Protein AF-A0A935JEM9-F1 (afdb_monomer)

pLDDT: mean 70.84, std 23.03, range [25.88, 96.5]

Solvent-accessible surface area (backbone atoms only — not comparable to full-atom values): 13826 Å² total; per-residue (Å²): 140,84,88,84,88,86,90,78,92,73,83,78,85,78,76,90,77,88,69,95,70,92,85,72,74,50,72,68,49,37,52,48,50,41,48,54,50,56,66,69,52,94,57,62,73,70,56,56,49,49,48,53,49,62,55,64,66,51,91,76,63,52,69,65,56,54,53,46,51,51,49,51,50,59,50,47,68,65,51,43,41,73,91,45,67,76,54,93,45,71,64,45,47,51,51,34,54,49,51,52,50,50,49,52,53,52,52,57,63,43,37,81,83,68,39,68,76,65,74,76,37,34,69,34,42,62,78,27,78,94,49,58,47,49,74,69,44,50,47,49,41,36,54,36,27,31,39,26,54,79,91,73,40,73,81,88,57,54,78,86,50,61,80,46,68,54,69,67,72,47,88,38,51,66,42,84,88,51,58,49,37,43,75,92,78,71,42,80,42,78,70,60,56,73,63,57,65,58,55,27,44,45,25,59,72,41,54,66,69,56,70,80,68,70,71,71,73,72,78,75,83,72,131

Foldseek 3Di:
DDDDDDDDDDDDDDDDPDDPDPPDDDPVVLLVQLQVQLQPDPDDLVSNVVSLCVSVVPVPVDVVLVVLLVVLLVVQLVQFDPVHNPAPDSRLSSVLSSLLSSLLVVVLVVCVPFAPPQQQALNVLVVQPVHQNCVQGVLCLQLFQQADALVPHDPPHDPRRSPTHHSHDRSSDQDPRRNQADSVVRDHHPNGGTDSVSSSCCRPVHSVVPPVPPPPPPPPPDD

Radius of gyration: 22.36 Å; Cα contacts (8 Å, |Δi|>4): 194; chains: 1; bounding box: 56×36×79 Å

Sequence (223 aa):
MVLSAREGKDCIKNAAFGIEQPYYKTYDYILTEVAAKVQQLFVEPTDLWKALWEAFDISIVNRRFYDEIKQAFDFILLQINKKGNPFKTDEDRAQFAIRLLGRIIFCWFLKRNILKEDALSSKAVLNYKNKDYYHELLEPLFFEVMNKPEKERIGGLPKIIAHYPFLNGGLFDANKETDFYDADTSTPDFRLSIENDWFYNFFSITLERYNFTVMKTAAATLR

Structure (mmCIF, N/CA/C/O backbone):
data_AF-A0A935JEM9-F1
#
_entry.id   AF-A0A935JEM9-F1
#
loop_
_atom_site.group_PDB
_atom_site.id
_atom_site.type_symbol
_atom_site.label_atom_id
_atom_site.label_alt_id
_atom_site.label_comp_id
_atom_site.label_asym_id
_atom_site.label_entity_id
_atom_site.label_seq_id
_atom_site.pdbx_PDB_ins_code
_atom_site.Cartn_x
_atom_site.Cartn_y
_atom_site.Cartn_z
_atom_site.occupancy
_atom_site.B_iso_or_equiv
_atom_site.auth_seq_id
_atom_site.auth_comp_id
_atom_site.auth_asym_id
_atom_site.auth_atom_id
_atom_site.pdbx_PDB_model_num
ATOM 1 N N . MET A 1 1 ? 40.320 -16.461 -62.038 1.00 31.17 1 MET A N 1
ATOM 2 C CA . MET A 1 1 ? 41.685 -16.089 -61.593 1.00 31.17 1 MET A CA 1
ATOM 3 C C . MET A 1 1 ? 41.634 -14.607 -61.264 1.00 31.17 1 MET A C 1
ATOM 5 O O . MET A 1 1 ? 41.256 -13.869 -62.152 1.00 31.17 1 MET A O 1
ATOM 9 N N . VAL A 1 2 ? 41.867 -14.086 -60.063 1.00 29.47 2 VAL A N 1
ATOM 10 C CA . VAL A 1 2 ? 42.551 -14.558 -58.851 1.00 29.47 2 VAL A CA 1
ATOM 11 C C . VAL A 1 2 ? 41.895 -13.858 -57.642 1.00 29.47 2 VAL A C 1
ATOM 13 O O . VAL A 1 2 ? 41.459 -12.716 -57.749 1.00 29.47 2 VAL A O 1
ATOM 16 N N . LEU A 1 3 ? 41.812 -14.579 -56.521 1.00 35.91 3 LEU A N 1
ATOM 17 C CA . LEU A 1 3 ? 41.428 -14.129 -55.176 1.00 35.91 3 LEU A CA 1
ATOM 18 C C . LEU A 1 3 ? 42.546 -13.283 -54.537 1.00 35.91 3 LEU A C 1
ATOM 20 O O . LEU A 1 3 ? 43.704 -13.642 -54.710 1.00 35.91 3 LEU A O 1
ATOM 24 N N . SER A 1 4 ? 42.229 -12.301 -53.684 1.00 28.69 4 SER A N 1
ATOM 25 C CA . SER A 1 4 ? 42.933 -12.137 -52.393 1.00 28.69 4 SER A CA 1
ATOM 26 C C . SER A 1 4 ? 42.240 -11.129 -51.470 1.00 28.69 4 SER A C 1
ATOM 28 O O . SER A 1 4 ? 41.807 -10.062 -51.892 1.00 28.69 4 SER A O 1
ATOM 30 N N . ALA A 1 5 ? 42.170 -11.511 -50.197 1.00 31.58 5 ALA A N 1
ATOM 31 C CA . ALA A 1 5 ? 41.510 -10.880 -49.061 1.00 31.58 5 ALA A CA 1
ATOM 32 C C . ALA A 1 5 ? 42.303 -9.721 -48.419 1.00 31.58 5 ALA A C 1
ATOM 34 O O . ALA A 1 5 ? 43.530 -9.697 -48.521 1.00 31.58 5 ALA A O 1
ATOM 35 N N . ARG A 1 6 ? 41.626 -8.865 -47.632 1.00 30.03 6 ARG A N 1
ATOM 36 C CA . ARG A 1 6 ? 41.792 -8.756 -46.160 1.00 30.03 6 ARG A CA 1
ATOM 37 C C . ARG 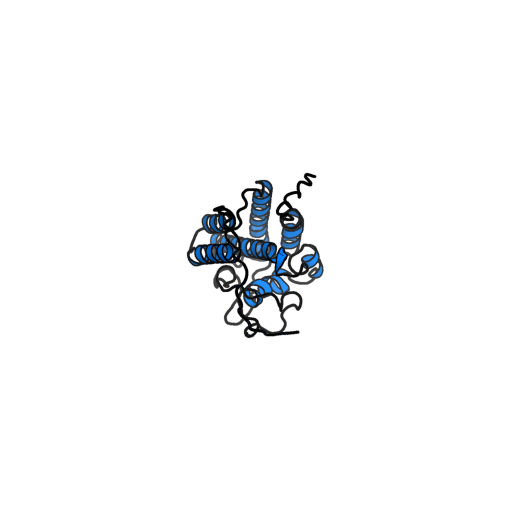A 1 6 ? 40.866 -7.700 -45.536 1.00 30.03 6 ARG A C 1
ATOM 39 O O . ARG A 1 6 ? 40.395 -6.789 -46.203 1.00 30.03 6 ARG A O 1
ATOM 46 N N . GLU A 1 7 ? 40.582 -7.937 -44.260 1.00 34.81 7 GLU A N 1
ATOM 47 C CA . GLU A 1 7 ? 39.556 -7.366 -43.385 1.00 34.81 7 GLU A CA 1
ATOM 48 C C . GLU A 1 7 ? 39.763 -5.892 -43.003 1.00 34.81 7 GLU A C 1
ATOM 50 O O . GLU A 1 7 ? 40.885 -5.396 -42.949 1.00 34.81 7 GLU A O 1
ATOM 55 N N . GLY A 1 8 ? 38.666 -5.243 -42.607 1.00 27.81 8 GLY A N 1
ATOM 56 C CA . GLY A 1 8 ? 38.667 -3.986 -41.865 1.00 27.81 8 GLY A CA 1
ATOM 57 C C . GLY A 1 8 ? 37.240 -3.584 -41.511 1.00 27.81 8 GLY A C 1
ATOM 58 O O . GLY A 1 8 ? 36.494 -3.129 -42.371 1.00 27.81 8 GLY A O 1
ATOM 59 N N . LYS A 1 9 ? 36.848 -3.816 -40.253 1.00 38.50 9 LYS A N 1
ATOM 60 C CA . LYS A 1 9 ? 35.635 -3.254 -39.648 1.00 38.50 9 LYS A CA 1
ATOM 61 C C . LYS A 1 9 ? 35.654 -1.737 -39.835 1.00 38.50 9 LYS A C 1
ATOM 63 O O . LYS A 1 9 ? 36.627 -1.126 -39.426 1.00 38.50 9 LYS A O 1
ATOM 68 N N . ASP A 1 10 ? 34.578 -1.172 -40.368 1.00 29.50 10 ASP A N 1
ATOM 69 C CA . ASP A 1 10 ? 34.039 0.102 -39.894 1.00 29.50 10 ASP A CA 1
ATOM 70 C C . ASP A 1 10 ? 32.600 0.253 -40.385 1.00 29.50 10 ASP A C 1
ATOM 72 O O . ASP A 1 10 ? 32.305 0.335 -41.580 1.00 29.50 10 ASP A O 1
ATOM 76 N N . CYS A 1 11 ? 31.684 0.208 -39.424 1.00 28.48 11 CYS A N 1
ATOM 77 C CA . CYS A 1 11 ? 30.264 0.380 -39.646 1.00 28.48 11 CYS A CA 1
ATOM 78 C C . CYS A 1 11 ? 30.006 1.803 -40.137 1.00 28.48 11 CYS A C 1
ATOM 80 O O . CYS A 1 11 ? 30.500 2.788 -39.588 1.00 28.48 11 CYS A O 1
ATOM 82 N N . ILE A 1 12 ? 29.210 1.859 -41.192 1.00 29.83 12 ILE A N 1
ATOM 83 C CA . ILE A 1 12 ? 28.848 3.033 -41.965 1.00 29.83 12 ILE A CA 1
ATOM 84 C C . ILE A 1 12 ? 28.327 4.156 -41.064 1.00 29.83 12 ILE A C 1
ATOM 86 O O . ILE A 1 12 ? 27.423 3.981 -40.248 1.00 29.83 12 ILE A O 1
ATOM 90 N N . LYS A 1 13 ? 28.927 5.326 -41.291 1.00 35.69 13 LYS A N 1
ATOM 91 C CA . LYS A 1 13 ? 28.528 6.656 -40.838 1.00 35.69 13 LYS A CA 1
ATOM 92 C C . LYS A 1 13 ? 27.025 6.851 -41.041 1.00 35.69 13 LYS A C 1
ATOM 94 O O . LYS A 1 13 ? 26.583 7.020 -42.176 1.00 35.69 13 LYS A O 1
ATOM 99 N N . ASN A 1 14 ? 26.259 6.874 -39.954 1.00 31.08 14 ASN A N 1
ATOM 100 C CA . ASN A 1 14 ? 24.899 7.389 -40.009 1.00 31.08 14 ASN A CA 1
ATOM 101 C C . ASN A 1 14 ? 24.919 8.906 -39.868 1.00 31.08 14 ASN A C 1
ATOM 103 O O . ASN A 1 14 ? 25.527 9.478 -38.963 1.00 31.08 14 ASN A O 1
ATOM 107 N N . ALA A 1 15 ? 24.284 9.512 -40.862 1.00 26.03 15 ALA A N 1
ATOM 108 C CA . ALA A 1 15 ? 24.150 10.928 -41.090 1.00 26.03 15 ALA A CA 1
ATOM 109 C C . ALA A 1 15 ? 23.524 11.654 -39.897 1.00 26.03 15 ALA A C 1
ATOM 111 O O . ALA A 1 15 ? 22.643 11.143 -39.206 1.00 26.03 15 ALA A O 1
ATOM 112 N N . ALA A 1 16 ? 23.980 12.888 -39.719 1.00 32.91 16 ALA A N 1
ATOM 113 C CA . ALA A 1 16 ? 23.400 13.864 -38.825 1.00 32.91 16 ALA A CA 1
ATOM 114 C C . ALA A 1 16 ? 21.918 14.096 -39.166 1.00 32.91 16 ALA A C 1
ATOM 116 O O . ALA A 1 16 ? 21.594 14.739 -40.161 1.00 32.91 16 ALA A O 1
ATOM 117 N N . PHE A 1 17 ? 21.031 13.611 -38.301 1.00 25.88 17 PHE A N 1
ATOM 118 C CA . PHE A 1 17 ? 19.736 14.233 -38.059 1.00 25.88 17 PHE A CA 1
ATOM 119 C C . PHE A 1 17 ? 19.836 14.945 -36.715 1.00 25.88 17 PHE A C 1
ATOM 121 O O . PHE A 1 17 ? 19.689 14.342 -35.655 1.00 25.88 17 PHE A O 1
ATOM 128 N N . GLY A 1 18 ? 20.156 16.236 -36.772 1.00 32.16 18 GLY A N 1
ATOM 129 C CA . GLY A 1 18 ? 19.975 17.119 -35.635 1.00 32.16 18 GLY A CA 1
ATOM 130 C C . GLY A 1 18 ? 18.486 17.334 -35.414 1.00 32.16 18 GLY A C 1
ATOM 131 O O . GLY A 1 18 ? 17.836 17.929 -36.266 1.00 32.16 18 GLY A O 1
ATOM 132 N N . ILE A 1 19 ? 17.972 16.864 -34.278 1.00 29.03 19 ILE A N 1
ATOM 133 C CA . ILE A 1 19 ? 16.869 17.510 -33.570 1.00 29.03 19 ILE A CA 1
ATOM 134 C C . ILE A 1 19 ? 17.153 17.344 -32.073 1.00 29.03 19 ILE A C 1
ATOM 136 O O . ILE A 1 19 ? 17.028 16.249 -31.526 1.00 29.03 19 ILE A O 1
ATOM 140 N N . GLU A 1 20 ? 17.548 18.434 -31.414 1.00 35.44 20 GLU A N 1
ATOM 141 C CA . GLU A 1 20 ? 17.308 18.602 -29.981 1.00 35.44 20 GLU A CA 1
ATOM 142 C C . GLU A 1 20 ? 15.803 18.413 -29.744 1.00 35.44 20 GLU A C 1
ATOM 144 O O . GLU A 1 20 ? 14.995 19.257 -30.122 1.00 35.44 20 GLU A O 1
ATOM 149 N N . GLN A 1 21 ? 15.409 17.276 -29.175 1.00 31.55 21 GLN A N 1
ATOM 150 C CA . GLN A 1 21 ? 14.044 17.021 -28.713 1.00 31.55 21 GLN A CA 1
ATOM 151 C C . GLN A 1 21 ? 14.067 17.067 -27.177 1.00 31.55 21 GLN A C 1
ATOM 153 O O . GLN A 1 21 ? 14.526 16.101 -26.567 1.00 31.55 21 GLN A O 1
ATOM 158 N N . PRO A 1 22 ? 13.613 18.154 -26.517 1.00 33.81 22 PRO A N 1
ATOM 159 C CA . PRO A 1 22 ? 13.794 18.327 -25.071 1.00 33.81 22 PRO A CA 1
ATOM 160 C C . PRO A 1 22 ? 12.837 17.517 -24.183 1.00 33.81 22 PRO A C 1
ATOM 162 O O . PRO A 1 22 ? 12.916 17.625 -22.963 1.00 33.81 22 PRO A O 1
ATOM 165 N N . TYR A 1 23 ? 11.925 16.720 -24.741 1.00 36.94 23 TYR A N 1
ATOM 166 C CA . TYR A 1 23 ? 10.831 16.114 -23.974 1.00 36.94 23 TYR A CA 1
ATOM 167 C C . TYR A 1 23 ? 10.793 14.599 -24.114 1.00 36.94 23 TYR A C 1
ATOM 169 O O . TYR A 1 23 ? 9.909 14.028 -24.741 1.00 36.94 23 TYR A O 1
ATOM 177 N N . TYR A 1 24 ? 11.788 13.952 -23.525 1.00 37.06 24 TYR A N 1
ATOM 178 C CA . TYR A 1 24 ? 11.634 12.663 -22.859 1.00 37.06 24 TYR A CA 1
ATOM 179 C C . TYR A 1 24 ? 12.923 12.447 -22.079 1.00 37.06 24 TYR A C 1
ATOM 181 O O . TYR A 1 24 ? 13.965 12.065 -22.606 1.00 37.06 24 TYR A O 1
ATOM 189 N N . LYS A 1 25 ? 12.897 12.765 -20.795 1.00 32.00 25 LYS A N 1
ATOM 190 C CA . LYS A 1 25 ? 13.984 12.310 -19.949 1.00 32.00 25 LYS A CA 1
ATOM 191 C C . LYS A 1 25 ? 13.686 10.839 -19.626 1.00 32.00 25 LYS A C 1
ATOM 193 O O . LYS A 1 25 ? 12.549 10.488 -19.329 1.00 32.00 25 LYS A O 1
ATOM 198 N N . THR A 1 26 ? 14.667 9.970 -19.844 1.00 40.78 26 THR A N 1
ATOM 199 C CA . THR A 1 26 ? 14.579 8.501 -19.756 1.00 40.78 26 THR A CA 1
ATOM 200 C C . THR A 1 26 ? 13.967 8.011 -18.434 1.00 40.78 26 THR A C 1
ATOM 202 O O . THR A 1 26 ? 13.975 8.733 -17.442 1.00 40.78 26 THR A O 1
ATOM 205 N N . TYR A 1 27 ? 13.462 6.769 -18.380 1.00 37.06 27 TYR A N 1
ATOM 206 C CA . TYR A 1 27 ? 12.960 6.164 -17.129 1.00 37.06 27 TYR A CA 1
ATOM 207 C C . TYR A 1 27 ? 13.969 6.286 -15.978 1.00 37.06 27 TYR A C 1
ATOM 209 O O . TYR A 1 27 ? 13.579 6.610 -14.861 1.00 37.06 27 TYR A O 1
ATOM 217 N N . ASP A 1 28 ? 15.260 6.123 -16.273 1.00 37.34 28 ASP A N 1
ATOM 218 C CA . ASP A 1 28 ? 16.340 6.319 -15.304 1.00 37.34 28 ASP A CA 1
ATOM 219 C C . ASP A 1 28 ? 16.401 7.759 -14.785 1.00 37.34 28 ASP A C 1
ATOM 221 O O . ASP A 1 28 ? 16.666 7.966 -13.608 1.00 37.34 28 ASP A O 1
ATOM 225 N N . TYR A 1 29 ? 16.098 8.762 -15.614 1.00 40.97 29 TYR A N 1
ATOM 226 C CA . TYR A 1 29 ? 16.001 10.150 -15.169 1.00 40.97 29 TYR A CA 1
ATOM 227 C C . TYR A 1 29 ? 14.789 10.380 -14.267 1.00 40.97 29 TYR A C 1
ATOM 229 O O . TYR A 1 29 ? 14.927 11.042 -13.247 1.00 40.97 29 TYR A O 1
ATOM 237 N N . ILE A 1 30 ? 13.617 9.828 -14.605 1.00 43.47 30 ILE A N 1
ATOM 238 C CA . ILE A 1 30 ? 12.418 9.952 -13.759 1.00 43.47 30 ILE A CA 1
ATOM 239 C C . ILE A 1 30 ? 12.670 9.283 -12.408 1.00 43.47 30 ILE A C 1
ATOM 241 O O . ILE A 1 30 ? 12.423 9.889 -11.374 1.00 43.47 30 ILE A O 1
ATOM 245 N N . LEU A 1 31 ? 13.223 8.069 -12.397 1.00 43.59 31 LEU A N 1
ATOM 246 C CA . LEU A 1 31 ? 13.587 7.375 -11.164 1.00 43.59 31 LEU A CA 1
ATOM 247 C C . LEU A 1 31 ? 14.659 8.137 -10.380 1.00 43.59 31 LEU A C 1
ATOM 249 O O . LEU A 1 31 ? 14.539 8.241 -9.166 1.00 43.59 31 LEU A O 1
ATOM 253 N N . THR A 1 32 ? 15.652 8.724 -11.053 1.00 46.31 32 THR A N 1
ATOM 254 C CA . THR A 1 32 ? 16.692 9.530 -10.397 1.00 46.31 32 THR A CA 1
ATOM 255 C C . THR A 1 32 ? 16.127 10.827 -9.820 1.00 46.31 32 THR A C 1
ATOM 257 O O . THR A 1 32 ? 16.467 11.173 -8.697 1.00 46.31 32 THR A O 1
ATOM 260 N N . GLU A 1 33 ? 15.236 11.529 -10.521 1.00 50.44 33 GLU A N 1
ATOM 261 C CA . GLU A 1 33 ? 14.586 12.747 -10.017 1.00 50.44 33 GLU A CA 1
ATOM 262 C C . GLU A 1 33 ? 13.595 12.455 -8.898 1.00 50.44 33 GLU A C 1
ATOM 264 O O . GLU A 1 33 ? 13.613 13.145 -7.885 1.00 50.44 33 GLU A O 1
ATOM 269 N N . VAL A 1 34 ? 12.747 11.429 -9.041 1.00 48.59 34 VAL A N 1
ATOM 270 C CA . VAL A 1 34 ? 11.830 11.006 -7.973 1.00 48.59 34 VAL A CA 1
ATOM 271 C C . VAL A 1 34 ? 12.637 10.595 -6.757 1.00 48.59 34 VAL A C 1
ATOM 273 O O . VAL A 1 34 ? 12.357 11.084 -5.672 1.00 48.59 34 VAL A O 1
ATOM 276 N N . ALA A 1 35 ? 13.651 9.742 -6.913 1.00 43.41 35 ALA A N 1
ATOM 277 C CA . ALA A 1 35 ? 14.477 9.299 -5.798 1.00 43.41 35 ALA A CA 1
ATOM 278 C C . ALA A 1 35 ? 15.242 10.466 -5.159 1.00 43.41 35 ALA A C 1
ATOM 280 O O . ALA A 1 35 ? 15.216 10.586 -3.941 1.00 43.41 35 ALA A O 1
ATOM 281 N N . ALA A 1 36 ? 15.850 11.361 -5.945 1.00 49.34 36 ALA A N 1
ATOM 282 C CA . ALA A 1 36 ? 16.582 12.518 -5.426 1.00 49.34 36 ALA A CA 1
ATOM 283 C C . ALA A 1 36 ? 15.662 13.523 -4.719 1.00 49.34 36 ALA A C 1
ATOM 285 O O . ALA A 1 36 ? 15.998 14.001 -3.635 1.00 49.34 36 ALA A O 1
ATOM 286 N N . LYS A 1 37 ? 14.483 13.815 -5.285 1.00 48.12 37 LYS A N 1
ATOM 287 C CA . LYS A 1 37 ? 13.489 14.688 -4.649 1.00 48.12 37 LYS A CA 1
ATOM 288 C C . LYS A 1 37 ? 12.934 14.026 -3.390 1.00 48.12 37 LYS A C 1
ATOM 290 O O . LYS A 1 37 ? 12.952 14.643 -2.339 1.00 48.12 37 LYS A O 1
ATOM 295 N N . VAL A 1 38 ? 12.521 12.760 -3.440 1.00 46.56 38 VAL A N 1
ATOM 296 C CA . VAL A 1 38 ? 11.970 12.036 -2.279 1.00 46.56 38 VAL A CA 1
ATOM 297 C C . VAL A 1 38 ? 13.012 11.846 -1.167 1.00 46.56 38 VAL A C 1
ATOM 299 O O . VAL A 1 38 ? 12.658 11.990 -0.002 1.00 46.56 38 VAL A O 1
ATOM 302 N N . GLN A 1 39 ? 14.287 11.591 -1.487 1.00 42.91 39 GLN A N 1
ATOM 303 C CA . GLN A 1 39 ? 15.362 11.472 -0.487 1.00 42.91 39 GLN A CA 1
ATOM 304 C C . GLN A 1 39 ? 15.702 12.801 0.200 1.00 42.91 39 GLN A C 1
ATOM 306 O O . GLN A 1 39 ? 16.126 12.790 1.353 1.00 42.91 39 GLN A O 1
ATOM 311 N N . GLN A 1 40 ? 15.522 13.944 -0.471 1.00 44.50 40 GLN A N 1
ATOM 312 C CA . GLN A 1 40 ? 15.756 15.265 0.129 1.00 44.50 40 GLN A CA 1
ATOM 313 C C . GLN A 1 40 ? 14.552 15.806 0.914 1.00 44.50 40 GLN A C 1
ATOM 315 O O . GLN A 1 40 ? 14.689 16.797 1.634 1.00 44.50 40 GLN A O 1
ATOM 320 N N . LEU A 1 41 ? 13.373 15.187 0.795 1.00 41.16 41 LEU A N 1
ATOM 321 C CA . LEU A 1 41 ? 12.143 15.730 1.362 1.00 41.16 41 LEU A CA 1
ATOM 322 C C . LEU A 1 41 ? 11.868 15.190 2.778 1.00 41.16 41 LEU A C 1
ATOM 324 O O . LEU A 1 41 ? 11.180 14.192 2.965 1.00 41.16 41 LEU A O 1
ATOM 328 N N . PHE A 1 42 ? 12.316 15.939 3.786 1.00 43.44 42 PHE A N 1
ATOM 329 C CA . PHE A 1 42 ? 11.711 15.975 5.129 1.00 43.44 42 PHE A CA 1
ATOM 330 C C . PHE A 1 42 ? 10.496 16.924 5.120 1.00 43.44 42 PHE A C 1
ATOM 332 O O . PHE A 1 42 ? 10.461 17.909 5.853 1.00 43.44 42 PHE A O 1
ATOM 339 N N . VAL A 1 43 ? 9.552 16.731 4.192 1.00 43.25 43 VAL A N 1
ATOM 340 C CA . VAL A 1 43 ? 8.606 17.803 3.845 1.00 43.25 43 VAL A CA 1
ATOM 341 C C . VAL A 1 43 ? 7.151 17.389 3.979 1.00 43.25 43 VAL A C 1
ATOM 343 O O . VAL A 1 43 ? 6.762 16.257 3.695 1.00 43.25 43 VAL A O 1
ATOM 346 N N . GLU A 1 44 ? 6.374 18.371 4.433 1.00 42.34 44 GLU A N 1
ATOM 347 C CA . GLU A 1 44 ? 4.921 18.435 4.442 1.00 42.34 44 GLU A CA 1
ATOM 348 C C . GLU A 1 44 ? 4.281 17.658 3.278 1.00 42.34 44 GLU A C 1
ATOM 350 O O . GLU A 1 44 ? 4.762 17.752 2.139 1.00 42.34 44 GLU A O 1
ATOM 355 N N . PRO A 1 45 ? 3.148 16.970 3.529 1.00 46.06 45 PRO A N 1
ATOM 356 C CA . PRO A 1 45 ? 2.343 16.247 2.541 1.00 46.06 45 PRO A CA 1
ATOM 357 C C . PRO A 1 45 ? 2.380 16.827 1.127 1.00 46.06 45 PRO A C 1
ATOM 359 O O . PRO A 1 45 ? 2.619 16.133 0.140 1.00 46.06 45 PRO A O 1
ATOM 362 N N . THR A 1 46 ? 2.159 18.136 1.045 1.00 49.09 46 THR A N 1
ATOM 363 C CA . THR A 1 46 ? 1.959 18.905 -0.177 1.00 49.09 46 THR A CA 1
ATOM 364 C C . THR A 1 46 ? 3.158 18.892 -1.128 1.00 49.09 46 THR A C 1
ATOM 366 O O . THR A 1 46 ? 2.950 18.873 -2.340 1.00 49.09 46 THR A O 1
ATOM 369 N N . ASP A 1 47 ? 4.398 18.883 -0.637 1.00 50.28 47 ASP A N 1
ATOM 370 C CA . ASP A 1 47 ? 5.574 18.978 -1.517 1.00 50.28 47 ASP A CA 1
ATOM 371 C C . ASP A 1 47 ? 6.074 17.607 -1.984 1.00 50.28 47 ASP A C 1
ATOM 373 O O . ASP A 1 47 ? 6.533 17.489 -3.120 1.00 50.28 47 ASP A O 1
ATOM 377 N N . LEU A 1 48 ? 5.874 16.551 -1.184 1.00 52.72 48 LEU A N 1
ATOM 378 C CA . LEU A 1 48 ? 6.009 15.169 -1.656 1.00 52.72 48 LEU A CA 1
ATOM 379 C C . LEU A 1 48 ? 5.019 14.892 -2.794 1.00 52.72 48 LEU A C 1
ATOM 381 O O . LEU A 1 48 ? 5.394 14.329 -3.823 1.00 52.72 48 LEU A O 1
ATOM 385 N N . TRP A 1 49 ? 3.772 15.352 -2.641 1.00 52.31 49 TRP A N 1
ATOM 386 C CA . TRP A 1 49 ? 2.782 15.296 -3.712 1.00 52.31 49 TRP A CA 1
ATOM 387 C C . TRP A 1 49 ? 3.268 16.039 -4.956 1.00 52.31 49 TRP A C 1
ATOM 389 O O . TRP A 1 49 ? 3.293 15.438 -6.026 1.00 52.31 49 TRP A O 1
ATOM 399 N N . LYS A 1 50 ? 3.696 17.303 -4.850 1.00 54.06 50 LYS A N 1
ATOM 400 C CA . LYS A 1 50 ? 4.205 18.059 -6.011 1.00 54.06 50 LYS A CA 1
ATOM 401 C C . LYS A 1 50 ? 5.366 17.346 -6.703 1.00 54.06 50 LYS A C 1
ATOM 403 O O . LYS A 1 50 ? 5.343 17.236 -7.921 1.00 54.06 50 LYS A O 1
ATOM 408 N N . ALA A 1 51 ? 6.331 16.825 -5.948 1.00 55.69 51 ALA A N 1
ATOM 409 C CA . ALA A 1 51 ? 7.486 16.125 -6.504 1.00 55.69 51 ALA A CA 1
ATOM 410 C C . ALA A 1 51 ? 7.098 14.836 -7.244 1.00 55.69 51 ALA A C 1
ATOM 412 O O . ALA A 1 51 ? 7.588 14.595 -8.347 1.00 55.69 51 ALA A O 1
ATOM 413 N N . LEU A 1 52 ? 6.189 14.036 -6.672 1.00 55.66 52 LEU A N 1
ATOM 414 C CA . LEU A 1 52 ? 5.630 12.863 -7.349 1.00 55.66 52 LEU A CA 1
ATOM 415 C C . LEU A 1 52 ? 4.914 13.284 -8.643 1.00 55.66 52 LEU A C 1
ATOM 417 O O . LEU A 1 52 ? 5.215 12.756 -9.709 1.00 55.66 52 LEU A O 1
ATOM 421 N N . TRP A 1 53 ? 4.013 14.268 -8.579 1.00 53.25 53 TRP A N 1
ATOM 422 C CA . TRP A 1 53 ? 3.216 14.719 -9.729 1.00 53.25 53 TRP A CA 1
ATOM 423 C C . TRP A 1 53 ? 4.044 15.366 -10.849 1.00 53.25 53 TRP A C 1
ATOM 425 O O . TRP A 1 53 ? 3.751 15.125 -12.019 1.00 53.25 53 TRP A O 1
ATOM 435 N N . GLU A 1 54 ? 5.074 16.150 -10.515 1.00 55.44 54 GLU A N 1
ATOM 436 C CA . GLU A 1 54 ? 6.031 16.701 -11.486 1.00 55.44 54 GLU A CA 1
ATOM 437 C C . GLU A 1 54 ? 6.771 15.588 -12.224 1.00 55.44 54 GLU A C 1
ATOM 439 O O . GLU A 1 54 ? 6.905 15.625 -13.446 1.00 55.44 54 GLU A O 1
ATOM 444 N N . ALA A 1 55 ? 7.237 14.578 -11.493 1.00 51.84 55 ALA A N 1
ATOM 445 C CA . ALA A 1 55 ? 8.031 13.515 -12.080 1.00 51.84 55 ALA A CA 1
ATOM 446 C C . ALA A 1 55 ? 7.215 12.536 -12.937 1.00 51.84 55 ALA A C 1
ATOM 448 O O . ALA A 1 55 ? 7.768 11.896 -13.830 1.00 51.84 55 ALA A O 1
ATOM 449 N N . PHE A 1 56 ? 5.906 12.434 -12.703 1.00 52.41 56 PHE A N 1
ATOM 450 C CA . PHE A 1 56 ? 5.023 11.616 -13.531 1.00 52.41 56 PHE A CA 1
ATOM 451 C C . PHE A 1 56 ? 4.559 12.312 -14.832 1.00 52.41 56 PHE A C 1
ATOM 453 O O . PHE A 1 56 ? 3.825 11.683 -15.590 1.00 52.41 56 PHE A O 1
ATOM 460 N N . ASP A 1 57 ? 4.970 13.567 -15.099 1.00 54.62 57 ASP A N 1
ATOM 461 C CA . ASP A 1 57 ? 4.552 14.427 -16.232 1.00 54.62 57 ASP A CA 1
ATOM 462 C C . ASP A 1 57 ? 3.086 14.214 -16.648 1.00 54.62 57 ASP A C 1
ATOM 464 O O . ASP A 1 57 ? 2.719 13.778 -17.743 1.00 54.62 57 ASP A O 1
ATOM 468 N N . ILE A 1 58 ? 2.219 14.509 -15.686 1.00 50.88 58 ILE A N 1
ATOM 469 C CA . ILE A 1 58 ? 0.778 14.281 -15.723 1.00 50.88 58 ILE A CA 1
ATOM 470 C C . ILE A 1 58 ? 0.035 15.442 -16.420 1.00 50.88 58 ILE A C 1
ATOM 472 O O . ILE A 1 58 ? -1.139 15.719 -16.184 1.00 50.88 58 ILE A O 1
ATOM 476 N N . SER A 1 59 ? 0.671 16.113 -17.377 1.00 44.69 59 SER A N 1
ATOM 477 C CA . SER A 1 59 ? 0.069 17.242 -18.106 1.00 44.69 59 SER A CA 1
ATOM 478 C C . SER A 1 59 ? -1.257 16.904 -18.833 1.00 44.69 59 SER A C 1
ATOM 480 O O . SER A 1 59 ? -1.993 17.809 -19.222 1.00 44.69 59 SER A O 1
ATOM 482 N N . ILE A 1 60 ? -1.625 15.615 -18.938 1.00 45.00 60 ILE A N 1
ATOM 483 C CA . ILE A 1 60 ? -2.883 15.110 -19.523 1.00 45.00 60 ILE A CA 1
ATOM 484 C C . ILE A 1 60 ? -3.801 14.393 -18.506 1.00 45.00 60 ILE A C 1
ATOM 486 O O . ILE A 1 60 ? -4.970 14.147 -18.818 1.00 45.00 60 ILE A O 1
ATOM 490 N N . VAL A 1 61 ? -3.363 14.090 -17.272 1.00 5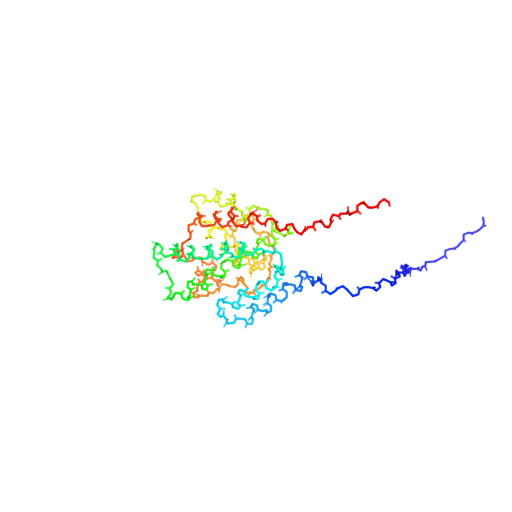2.41 61 VAL A N 1
ATOM 491 C CA . VAL A 1 61 ? -4.199 13.366 -16.279 1.00 52.41 61 VAL A CA 1
ATOM 492 C C . VAL A 1 61 ? -5.107 14.345 -15.531 1.00 52.41 61 VAL A C 1
ATO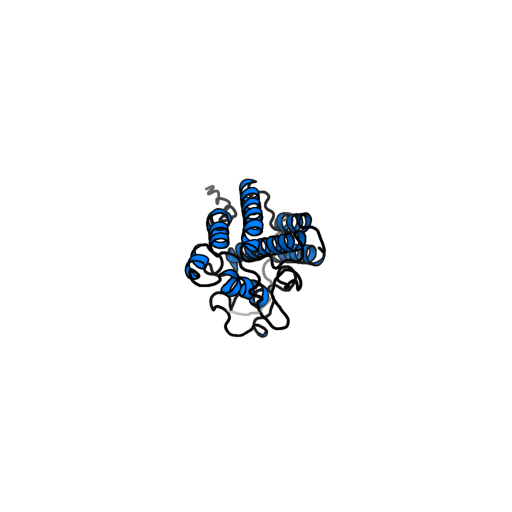M 494 O O . VAL A 1 61 ? -5.006 14.595 -14.337 1.00 52.41 61 VAL A O 1
ATOM 497 N N . ASN A 1 62 ? -5.967 14.952 -16.344 1.00 60.53 62 ASN A N 1
ATOM 498 C CA . ASN A 1 62 ? -7.347 15.343 -16.123 1.00 60.53 62 ASN A CA 1
ATOM 499 C C . ASN A 1 62 ? -7.747 15.418 -14.646 1.00 60.53 62 ASN A C 1
ATOM 501 O O . ASN A 1 62 ? -7.897 14.379 -14.016 1.00 60.53 62 ASN A O 1
ATOM 505 N N . ARG A 1 63 ? -7.968 16.636 -14.133 1.00 65.62 63 ARG A N 1
ATOM 506 C CA . ARG A 1 63 ? -8.462 17.006 -12.786 1.00 65.62 63 ARG A CA 1
ATOM 507 C C . ARG A 1 63 ? -9.270 15.925 -12.047 1.00 65.62 63 ARG A C 1
ATOM 509 O O . ARG A 1 63 ? -9.060 15.716 -10.862 1.00 65.62 63 ARG A O 1
ATOM 516 N N . ARG A 1 64 ? -10.144 15.210 -12.755 1.00 70.31 64 ARG A N 1
ATOM 517 C CA . ARG A 1 64 ? -10.889 14.053 -12.249 1.00 70.31 64 ARG A CA 1
ATOM 518 C C . ARG A 1 64 ? -10.021 12.982 -11.567 1.00 70.31 64 ARG A C 1
ATOM 520 O O . ARG A 1 64 ? -10.409 12.495 -10.516 1.00 70.31 64 ARG A O 1
ATOM 527 N N . PHE A 1 65 ? -8.868 12.622 -12.129 1.00 73.50 65 PHE A N 1
ATOM 528 C CA . PHE A 1 65 ? -7.948 11.666 -11.508 1.00 73.50 65 PHE A CA 1
ATOM 529 C C . PHE A 1 65 ? -7.426 12.200 -10.179 1.00 73.50 65 PHE A C 1
ATOM 531 O O . PHE A 1 65 ? -7.439 11.483 -9.186 1.00 73.50 65 PHE A O 1
ATOM 538 N N . TYR A 1 66 ? -7.037 13.476 -10.138 1.00 72.94 66 TYR A N 1
ATOM 539 C CA . TYR A 1 66 ? -6.623 14.130 -8.900 1.00 72.94 66 TYR A CA 1
ATOM 540 C C . TYR A 1 66 ? -7.744 14.118 -7.852 1.00 72.94 66 TYR A C 1
ATOM 542 O O . TYR A 1 66 ? -7.504 13.752 -6.703 1.00 72.94 66 TYR A O 1
ATOM 550 N N . ASP A 1 67 ? -8.974 14.445 -8.254 1.00 76.12 67 ASP A N 1
ATOM 551 C CA . ASP A 1 67 ? -10.135 14.420 -7.364 1.00 76.12 67 ASP A CA 1
ATOM 552 C C . ASP A 1 67 ? -10.412 13.001 -6.835 1.00 76.12 67 ASP A C 1
ATOM 554 O O . ASP A 1 67 ? -10.727 12.832 -5.659 1.00 76.12 67 ASP A O 1
ATOM 558 N N . GLU A 1 68 ? -10.250 11.968 -7.667 1.00 83.50 68 GLU A N 1
ATOM 559 C CA . GLU A 1 68 ? -10.419 10.563 -7.276 1.00 83.50 68 GLU A CA 1
ATOM 560 C C . GLU A 1 68 ? -9.280 10.065 -6.357 1.00 83.50 68 GLU A C 1
ATOM 562 O O . GLU A 1 68 ? -9.547 9.312 -5.418 1.00 83.50 68 GLU A O 1
ATOM 567 N N . ILE A 1 69 ? -8.030 10.519 -6.544 1.00 81.50 69 ILE A N 1
ATOM 568 C CA . ILE A 1 69 ? -6.927 10.270 -5.593 1.00 81.50 69 ILE A CA 1
ATOM 569 C C . ILE A 1 69 ? -7.200 10.968 -4.255 1.00 81.50 69 ILE A C 1
ATOM 571 O O . ILE A 1 69 ? -7.044 10.352 -3.199 1.00 81.50 69 ILE A O 1
ATOM 575 N N . LYS A 1 70 ? -7.642 12.231 -4.281 1.00 80.06 70 LYS A N 1
ATOM 576 C CA . LYS A 1 70 ? -7.992 12.990 -3.073 1.00 80.06 70 LYS A CA 1
ATOM 577 C C . LYS A 1 70 ? -9.119 12.308 -2.300 1.00 80.06 70 LYS A C 1
ATOM 579 O O . LYS A 1 70 ? -9.011 12.145 -1.093 1.00 80.06 70 LYS A O 1
ATOM 584 N N . GLN A 1 71 ? -10.166 11.858 -2.989 1.00 85.69 71 GLN A N 1
ATOM 585 C CA . GLN A 1 71 ? -11.248 11.104 -2.356 1.00 85.69 71 GLN A CA 1
ATOM 586 C C . GLN A 1 71 ? -10.733 9.806 -1.728 1.00 85.69 71 GLN A C 1
ATOM 588 O O . GLN A 1 71 ? -11.086 9.502 -0.592 1.00 85.69 71 GLN A O 1
ATOM 593 N N . ALA A 1 72 ? -9.871 9.056 -2.422 1.00 89.38 72 ALA A N 1
ATOM 594 C CA . ALA A 1 72 ? -9.274 7.843 -1.863 1.00 89.38 72 ALA A CA 1
ATOM 595 C C . ALA A 1 72 ? -8.461 8.128 -0.588 1.00 89.38 72 ALA A C 1
ATOM 597 O O . ALA A 1 72 ? -8.563 7.369 0.379 1.00 89.38 72 ALA A O 1
ATOM 598 N N . PHE A 1 73 ? -7.710 9.233 -0.569 1.00 86.62 73 PHE A N 1
ATOM 599 C CA . PHE A 1 73 ? -7.002 9.727 0.610 1.00 86.62 73 PHE A CA 1
ATOM 600 C C . PHE A 1 73 ? -7.962 10.083 1.752 1.00 86.62 73 PHE A C 1
ATOM 602 O O . PHE A 1 73 ? -7.828 9.553 2.852 1.00 86.62 73 PHE A O 1
ATOM 609 N N . ASP A 1 74 ? -8.976 10.907 1.498 1.00 83.62 74 ASP A N 1
ATOM 610 C CA . ASP A 1 74 ? -9.939 11.304 2.530 1.00 83.62 74 ASP A CA 1
ATOM 611 C C . ASP A 1 74 ? -10.646 10.065 3.122 1.00 83.62 74 ASP A C 1
ATOM 613 O O . ASP A 1 74 ? -10.796 9.942 4.339 1.00 83.62 74 ASP A O 1
ATOM 617 N N . PHE A 1 75 ? -10.998 9.081 2.284 1.00 90.94 75 PHE A N 1
ATOM 618 C CA . PHE A 1 75 ? -11.596 7.828 2.745 1.00 90.94 75 PHE A CA 1
ATOM 619 C C . PHE A 1 75 ? -10.645 6.963 3.571 1.00 90.94 75 PHE A C 1
ATOM 621 O O . PHE A 1 75 ? -11.094 6.369 4.554 1.00 90.94 75 PHE A O 1
ATOM 628 N N . ILE A 1 76 ? -9.360 6.865 3.212 1.00 90.12 76 ILE A N 1
ATOM 629 C CA . ILE A 1 76 ? -8.439 6.015 3.976 1.00 90.12 76 ILE A CA 1
ATOM 630 C C . ILE A 1 76 ? -8.220 6.559 5.389 1.00 90.12 76 ILE A C 1
ATOM 632 O O . ILE A 1 76 ? -8.189 5.784 6.344 1.00 90.12 76 ILE A O 1
ATOM 636 N N . LEU A 1 77 ? -8.167 7.887 5.541 1.00 86.44 77 LEU A N 1
ATOM 637 C CA . LEU A 1 77 ? -8.033 8.534 6.848 1.00 86.44 77 LEU A CA 1
ATOM 638 C C . LEU A 1 77 ? -9.203 8.218 7.783 1.00 86.44 77 LEU A C 1
ATOM 640 O O . LEU A 1 77 ? -9.001 8.077 8.988 1.00 86.44 77 LEU A O 1
ATOM 644 N N . LEU A 1 78 ? -10.414 8.083 7.237 1.00 87.19 78 LEU A N 1
ATOM 645 C CA . LEU A 1 78 ? -11.601 7.700 8.005 1.00 87.19 78 LEU A CA 1
ATOM 646 C C . LEU A 1 78 ? -11.598 6.209 8.380 1.00 87.19 78 LEU A C 1
ATOM 648 O O . LEU A 1 78 ? -12.110 5.831 9.432 1.00 87.19 78 LEU A O 1
ATOM 652 N N . GLN A 1 79 ? -11.045 5.358 7.516 1.00 85.69 79 GLN A N 1
ATOM 653 C CA . GLN A 1 79 ? -11.070 3.899 7.656 1.00 85.69 79 GLN A CA 1
ATOM 654 C C . GLN A 1 79 ? -10.046 3.374 8.664 1.00 85.69 79 GLN A C 1
ATOM 656 O O . GLN A 1 79 ? -10.382 2.545 9.508 1.00 85.69 79 GLN A O 1
ATOM 661 N N . ILE A 1 80 ? -8.821 3.897 8.608 1.00 82.69 80 ILE A N 1
ATOM 662 C CA . ILE A 1 80 ? -7.671 3.434 9.399 1.00 82.69 80 ILE A CA 1
ATOM 663 C C . ILE A 1 80 ? -7.919 3.484 10.921 1.00 82.69 80 ILE A C 1
ATOM 665 O O . ILE A 1 80 ? -7.335 2.705 11.667 1.00 82.69 80 ILE A O 1
ATOM 669 N N . ASN A 1 81 ? -8.831 4.338 11.392 1.00 76.38 81 ASN A N 1
ATOM 670 C CA . ASN A 1 81 ? -9.129 4.499 12.819 1.00 76.38 81 ASN A CA 1
ATOM 671 C C . ASN A 1 81 ? -10.279 3.619 13.338 1.00 76.38 81 ASN A C 1
ATOM 673 O O . ASN A 1 81 ? -10.525 3.592 14.545 1.00 76.38 81 ASN A O 1
ATOM 677 N N . LYS A 1 82 ? -11.015 2.911 12.471 1.00 72.44 82 LYS A N 1
ATOM 678 C CA . LYS A 1 82 ? -12.258 2.216 12.865 1.00 72.44 82 LYS A CA 1
ATOM 679 C C . LYS A 1 82 ? -12.069 1.143 13.939 1.00 72.44 82 LYS A C 1
ATOM 681 O O . LYS A 1 82 ? -12.984 0.903 14.720 1.00 72.44 82 LYS A O 1
ATOM 686 N N . LYS A 1 83 ? -10.909 0.483 13.966 1.00 73.38 83 LYS A N 1
ATOM 687 C CA . LYS A 1 83 ? -10.579 -0.581 14.932 1.00 73.38 83 LYS A CA 1
ATOM 688 C C . LYS A 1 83 ? -9.698 -0.089 16.091 1.00 73.38 83 LYS A C 1
ATOM 690 O O . LYS A 1 83 ? -9.240 -0.896 16.893 1.00 73.38 83 LYS A O 1
ATOM 695 N N . GLY A 1 84 ? -9.491 1.224 16.185 1.00 78.31 84 GLY A N 1
ATOM 696 C CA . GLY A 1 84 ? -8.499 1.870 17.041 1.00 78.31 84 GLY A CA 1
ATOM 697 C C . GLY A 1 84 ? -7.532 2.686 16.186 1.00 78.31 84 GLY A C 1
ATOM 698 O O . GLY A 1 84 ? -7.185 2.263 15.091 1.00 78.31 84 GLY A O 1
ATOM 699 N N . ASN A 1 85 ? -7.136 3.868 16.662 1.00 83.69 85 ASN A N 1
ATOM 700 C CA . ASN A 1 85 ? -6.145 4.709 15.990 1.00 83.69 85 ASN A CA 1
ATOM 701 C C . ASN A 1 85 ? -4.743 4.338 16.507 1.00 83.69 85 ASN A C 1
ATOM 703 O O . ASN A 1 85 ? -4.455 4.630 17.671 1.00 83.69 85 ASN A O 1
ATOM 707 N N . PRO A 1 86 ? -3.880 3.695 15.698 1.00 87.94 86 PRO A N 1
ATOM 708 C CA . PRO A 1 86 ? -2.538 3.328 16.136 1.00 87.94 86 PRO A CA 1
ATOM 709 C C . PRO A 1 86 ? -1.521 4.478 15.990 1.00 87.94 86 PRO A C 1
ATOM 711 O O . PRO A 1 86 ? -0.382 4.335 16.436 1.00 87.94 86 PRO A O 1
ATOM 714 N N . PHE A 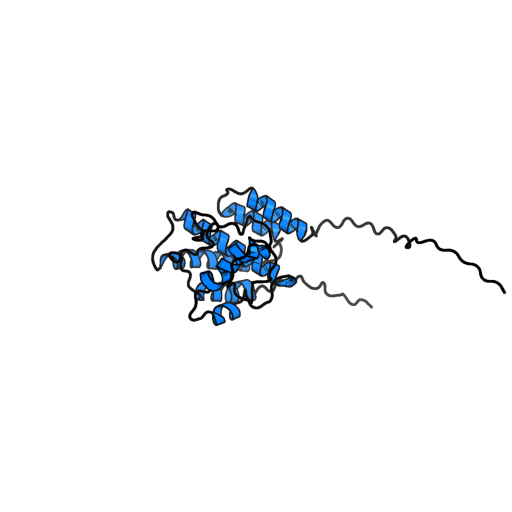1 87 ? -1.909 5.607 15.383 1.00 89.44 87 PHE A N 1
ATOM 715 C CA . PHE A 1 87 ? -1.049 6.767 15.138 1.00 89.44 87 PHE A CA 1
ATOM 716 C C . PHE A 1 87 ? -0.977 7.689 16.357 1.00 89.44 87 PHE A C 1
ATOM 718 O O . PHE A 1 87 ? -1.971 7.878 17.062 1.00 89.44 87 PHE A O 1
ATOM 725 N N . LYS A 1 88 ? 0.193 8.306 16.583 1.00 89.12 88 LYS A N 1
ATOM 726 C CA . LYS A 1 88 ? 0.383 9.270 17.680 1.00 89.12 88 LYS A CA 1
ATOM 727 C C . LYS A 1 88 ? -0.329 10.592 17.385 1.00 89.12 88 LYS A C 1
ATOM 729 O O . LYS A 1 88 ? -0.908 11.183 18.292 1.00 89.12 88 LYS A O 1
ATOM 734 N N . THR A 1 89 ? -0.277 11.040 16.130 1.00 85.38 89 THR A N 1
ATOM 735 C CA . THR A 1 89 ? -0.848 12.313 15.670 1.00 85.38 89 THR A CA 1
ATOM 736 C C . THR A 1 89 ? -1.684 12.140 14.398 1.00 85.38 89 THR A C 1
ATOM 738 O O . THR A 1 89 ? -1.634 11.103 13.727 1.00 85.38 89 THR A O 1
ATOM 741 N N . ASP A 1 90 ? -2.484 13.153 14.062 1.00 81.56 90 ASP A N 1
ATOM 742 C CA . ASP A 1 90 ? -3.235 13.176 12.803 1.00 81.56 90 ASP A CA 1
ATOM 743 C C . ASP A 1 90 ? -2.298 13.376 11.601 1.00 81.56 90 ASP A C 1
ATOM 745 O O . ASP A 1 90 ? -2.544 12.827 10.524 1.00 81.56 90 ASP A O 1
ATOM 749 N N . GLU A 1 91 ? -1.195 14.094 11.806 1.00 80.56 91 GLU A N 1
ATOM 750 C CA . GLU A 1 91 ? -0.119 14.297 10.843 1.00 80.56 91 GLU A CA 1
ATOM 751 C C . GLU A 1 91 ? 0.564 12.972 10.485 1.00 80.56 91 GLU A C 1
ATOM 753 O O . GLU A 1 91 ? 0.730 12.677 9.303 1.00 80.56 91 GLU A O 1
ATOM 758 N N . ASP A 1 92 ? 0.877 12.126 11.472 1.00 81.69 92 ASP A N 1
ATOM 759 C CA . ASP A 1 92 ? 1.459 10.794 11.244 1.00 81.69 92 ASP A CA 1
ATOM 760 C C . ASP A 1 92 ? 0.544 9.920 10.381 1.00 81.69 92 ASP A C 1
ATOM 762 O O . ASP A 1 92 ? 0.991 9.240 9.451 1.00 81.69 92 ASP A O 1
ATOM 766 N N . ARG A 1 93 ? -0.764 9.972 10.663 1.00 84.00 93 ARG A N 1
ATOM 767 C CA . ARG A 1 93 ? -1.786 9.248 9.899 1.00 84.00 93 ARG A CA 1
ATOM 768 C C . ARG A 1 93 ? -1.869 9.755 8.464 1.00 84.00 93 ARG A C 1
ATOM 770 O O . ARG A 1 93 ? -1.933 8.955 7.529 1.00 84.00 93 ARG A O 1
ATOM 777 N N . ALA A 1 94 ? -1.850 11.074 8.281 1.00 80.69 94 ALA A N 1
ATOM 778 C CA . ALA A 1 94 ? -1.816 11.691 6.962 1.00 80.69 94 ALA A CA 1
ATOM 779 C C . ALA A 1 94 ? -0.556 11.285 6.188 1.00 80.69 94 ALA A C 1
ATOM 781 O O . ALA A 1 94 ? -0.656 10.879 5.032 1.00 80.69 94 ALA A O 1
ATOM 782 N N . GLN A 1 95 ? 0.610 11.318 6.830 1.00 80.06 95 GLN A N 1
ATOM 783 C CA . GLN A 1 95 ? 1.880 10.936 6.218 1.00 80.06 95 GLN A CA 1
ATOM 784 C C . GLN A 1 95 ? 1.888 9.478 5.763 1.00 80.06 95 GLN A C 1
ATOM 786 O O . GLN A 1 95 ? 2.252 9.195 4.619 1.00 80.06 95 GLN A O 1
ATOM 791 N N . PHE A 1 96 ? 1.421 8.554 6.604 1.00 88.12 96 PHE A N 1
ATOM 792 C CA . PHE A 1 96 ? 1.274 7.155 6.211 1.00 88.12 96 PHE A CA 1
ATOM 793 C C . PHE A 1 96 ? 0.363 6.994 4.990 1.00 88.12 96 PHE A C 1
ATOM 795 O O . PHE A 1 96 ? 0.746 6.358 4.007 1.00 88.12 96 PHE A O 1
ATOM 802 N N . ALA A 1 97 ? -0.818 7.617 5.010 1.00 85.81 97 ALA A N 1
ATOM 803 C CA . ALA A 1 97 ? -1.777 7.528 3.913 1.00 85.81 97 ALA A CA 1
ATOM 804 C C . ALA A 1 97 ? -1.198 8.053 2.585 1.00 85.81 97 ALA A C 1
ATOM 806 O O . ALA A 1 97 ? -1.427 7.465 1.526 1.00 85.81 97 ALA A O 1
ATOM 807 N N . ILE A 1 98 ? -0.398 9.120 2.634 1.00 81.19 98 ILE A N 1
ATOM 808 C CA . ILE A 1 98 ? 0.282 9.683 1.459 1.00 81.19 98 ILE A CA 1
ATOM 809 C C . ILE A 1 98 ? 1.354 8.738 0.943 1.00 81.19 98 ILE A C 1
ATOM 811 O O . ILE A 1 98 ? 1.395 8.463 -0.257 1.00 81.19 98 ILE A O 1
ATOM 815 N N . ARG A 1 99 ? 2.205 8.215 1.832 1.00 87.44 99 ARG A N 1
ATOM 816 C CA . ARG A 1 99 ? 3.253 7.256 1.459 1.00 87.44 99 ARG A CA 1
ATOM 817 C C . ARG A 1 99 ? 2.644 5.999 0.850 1.00 87.44 99 ARG A C 1
ATOM 819 O O . ARG A 1 99 ? 3.113 5.543 -0.190 1.00 87.44 99 ARG A O 1
ATOM 826 N N . LEU A 1 100 ? 1.569 5.478 1.439 1.00 93.31 100 LEU A N 1
ATOM 827 C CA . LEU A 1 100 ? 0.835 4.328 0.922 1.00 93.31 100 LEU A CA 1
ATOM 828 C C . LEU A 1 100 ? 0.298 4.583 -0.490 1.00 93.31 100 LEU A C 1
ATOM 830 O O . LEU A 1 100 ? 0.564 3.795 -1.398 1.00 93.31 100 LEU A O 1
ATOM 834 N N . LEU A 1 101 ? -0.412 5.695 -0.702 1.00 86.69 101 LEU A N 1
ATOM 835 C CA . LEU A 1 101 ? -0.917 6.063 -2.026 1.00 86.69 101 LEU A CA 1
ATOM 836 C C . LEU A 1 101 ? 0.220 6.238 -3.032 1.00 86.69 101 LEU A C 1
ATOM 838 O O . LEU A 1 101 ? 0.153 5.681 -4.126 1.00 86.69 101 LEU A O 1
ATOM 842 N N . GLY A 1 102 ? 1.280 6.951 -2.649 1.00 84.06 102 GLY A N 1
ATOM 843 C CA . GLY A 1 102 ? 2.466 7.157 -3.475 1.00 84.06 102 GLY A CA 1
ATOM 844 C C . GLY A 1 102 ? 3.099 5.838 -3.913 1.00 84.06 102 GLY A C 1
ATOM 845 O O . GLY A 1 102 ? 3.344 5.651 -5.102 1.00 84.06 102 GLY A O 1
ATOM 846 N N . ARG A 1 103 ? 3.279 4.884 -2.990 1.00 90.69 103 ARG A N 1
ATOM 847 C CA . ARG A 1 103 ? 3.803 3.538 -3.280 1.00 90.69 103 ARG A CA 1
ATOM 848 C C . ARG A 1 103 ? 2.895 2.759 -4.225 1.00 90.69 103 ARG A C 1
ATOM 850 O O . ARG A 1 103 ? 3.387 2.187 -5.195 1.00 90.69 103 ARG A O 1
ATOM 857 N N . ILE A 1 104 ? 1.582 2.746 -3.984 1.00 92.00 104 ILE A N 1
ATOM 858 C CA . ILE A 1 104 ? 0.638 2.018 -4.847 1.00 92.00 104 ILE A CA 1
ATOM 859 C C . ILE A 1 104 ? 0.624 2.621 -6.254 1.00 92.00 104 ILE A C 1
ATOM 861 O O . ILE A 1 104 ? 0.719 1.878 -7.227 1.00 92.00 104 ILE A O 1
ATOM 865 N N . ILE A 1 105 ? 0.533 3.949 -6.371 1.00 85.19 105 ILE A N 1
ATOM 866 C CA . ILE A 1 105 ? 0.528 4.660 -7.657 1.00 85.19 105 ILE A CA 1
ATOM 867 C C . ILE A 1 105 ? 1.846 4.422 -8.398 1.00 85.19 105 ILE A C 1
ATOM 869 O O . ILE A 1 105 ? 1.840 4.088 -9.582 1.00 85.19 105 ILE A O 1
ATOM 873 N N . PHE A 1 106 ? 2.977 4.531 -7.704 1.00 82.50 106 PHE A N 1
ATOM 874 C CA . PHE A 1 106 ? 4.289 4.271 -8.281 1.00 82.50 106 PHE A CA 1
ATOM 875 C C . PHE A 1 106 ? 4.395 2.830 -8.801 1.00 82.50 106 PHE A C 1
ATOM 877 O O . PHE A 1 106 ? 4.719 2.615 -9.970 1.00 82.50 106 PHE A O 1
ATOM 884 N N . CYS A 1 107 ? 4.032 1.833 -7.989 1.00 84.38 107 CYS A N 1
ATOM 885 C CA . CYS A 1 107 ? 4.021 0.439 -8.428 1.00 84.38 107 CYS A CA 1
ATOM 886 C C . CYS A 1 107 ? 3.020 0.195 -9.574 1.00 84.38 107 CYS A C 1
ATOM 888 O O . CYS A 1 107 ? 3.302 -0.582 -10.486 1.00 84.38 107 CYS A O 1
ATOM 890 N N . TRP A 1 108 ? 1.875 0.882 -9.582 1.00 83.69 108 TRP A N 1
ATOM 891 C CA . TRP A 1 108 ? 0.910 0.831 -10.682 1.00 83.69 108 TRP A CA 1
ATOM 892 C C . TRP A 1 108 ? 1.516 1.323 -12.001 1.00 83.69 108 TRP A C 1
ATOM 894 O O . TRP A 1 108 ? 1.312 0.695 -13.039 1.00 83.69 108 TRP A O 1
ATOM 904 N N . PHE A 1 109 ? 2.325 2.384 -11.980 1.00 76.75 109 PHE A N 1
ATOM 905 C CA . PHE A 1 109 ? 3.044 2.834 -13.174 1.00 76.75 109 PHE A CA 1
ATOM 906 C C . PHE A 1 109 ? 4.095 1.820 -13.647 1.00 76.75 109 PHE A C 1
ATOM 908 O O . PHE A 1 109 ? 4.233 1.595 -14.853 1.00 76.75 109 PHE A O 1
ATOM 915 N N . LEU A 1 110 ? 4.780 1.142 -12.722 1.00 75.25 110 LEU A N 1
ATOM 916 C CA . LEU A 1 110 ? 5.763 0.100 -13.051 1.00 75.25 110 LEU A CA 1
ATOM 917 C C . LEU A 1 110 ? 5.146 -1.191 -13.604 1.00 75.25 110 LEU A C 1
ATOM 919 O O . LEU A 1 110 ? 5.810 -1.927 -14.344 1.00 75.25 110 LEU A O 1
ATOM 923 N N . LYS A 1 111 ? 3.867 -1.450 -13.304 1.00 71.94 111 LYS A N 1
ATOM 924 C CA . LYS A 1 111 ? 3.091 -2.590 -13.824 1.00 71.94 111 LYS A CA 1
ATOM 925 C C . LYS A 1 111 ? 3.151 -2.726 -15.345 1.00 71.94 111 LYS A C 1
ATOM 927 O O . LYS A 1 111 ? 3.044 -3.825 -15.867 1.00 71.94 111 LYS A O 1
ATOM 932 N N . ARG A 1 112 ? 3.355 -1.632 -16.080 1.00 62.19 112 ARG A N 1
ATOM 933 C CA . ARG A 1 112 ? 3.343 -1.660 -17.551 1.00 62.19 112 ARG A CA 1
ATOM 934 C C . ARG A 1 112 ? 4.532 -2.392 -18.177 1.00 62.19 112 ARG A C 1
ATOM 936 O O . ARG A 1 112 ? 4.391 -2.875 -19.294 1.00 62.19 112 ARG A O 1
ATOM 943 N N . ASN A 1 113 ? 5.668 -2.468 -17.482 1.00 57.97 113 ASN A N 1
ATOM 944 C CA . ASN A 1 113 ? 6.914 -3.000 -18.047 1.00 57.97 113 ASN A CA 1
ATOM 945 C C . ASN A 1 113 ? 7.575 -4.079 -17.176 1.00 57.97 113 ASN A C 1
ATOM 947 O O . ASN A 1 113 ? 8.321 -4.901 -17.700 1.00 57.97 113 ASN A O 1
ATOM 951 N N . ILE A 1 114 ? 7.349 -4.051 -15.857 1.00 59.16 114 ILE A N 1
ATOM 952 C CA . ILE A 1 114 ? 8.189 -4.769 -14.887 1.00 59.16 114 ILE A CA 1
ATOM 953 C C . ILE A 1 114 ? 7.374 -5.716 -13.998 1.00 59.16 114 ILE A C 1
ATOM 955 O O . ILE A 1 114 ? 7.811 -6.833 -13.725 1.00 59.16 114 ILE A O 1
ATOM 959 N N . LEU A 1 115 ? 6.195 -5.289 -13.539 1.00 61.47 115 LEU A N 1
ATOM 960 C CA . LEU A 1 115 ? 5.361 -6.087 -12.635 1.00 61.47 115 LEU A CA 1
ATOM 961 C C . LEU A 1 115 ? 4.300 -6.836 -13.445 1.00 61.47 115 LEU A C 1
ATOM 963 O O . LEU A 1 115 ? 3.650 -6.249 -14.304 1.00 61.47 115 LEU A O 1
ATOM 967 N N . LYS A 1 116 ? 4.100 -8.128 -13.178 1.00 63.72 116 LYS A N 1
ATOM 968 C CA . LYS A 1 116 ? 3.001 -8.891 -13.790 1.00 63.72 116 LYS A CA 1
ATOM 969 C C . LYS A 1 116 ? 1.651 -8.347 -13.308 1.00 63.72 116 LYS A C 1
ATOM 971 O O . LYS A 1 116 ? 1.546 -7.777 -12.220 1.00 63.72 116 LYS A O 1
ATOM 976 N N . GLU A 1 117 ? 0.602 -8.537 -14.111 1.00 59.97 117 GLU A N 1
ATOM 977 C CA . GLU A 1 117 ? -0.699 -7.882 -13.899 1.00 59.97 117 GLU A CA 1
ATOM 978 C C . GLU A 1 117 ? -1.391 -8.222 -12.567 1.00 59.97 117 GLU A C 1
ATOM 980 O O . GLU A 1 117 ? -2.289 -7.500 -12.123 1.00 59.97 117 GLU A O 1
ATOM 985 N N . ASP A 1 118 ? -0.961 -9.296 -11.918 1.00 69.00 118 ASP A N 1
ATOM 986 C CA . ASP A 1 118 ? -1.785 -10.009 -10.955 1.00 69.00 118 ASP A CA 1
ATOM 987 C C . ASP A 1 118 ? -1.684 -9.483 -9.513 1.00 69.00 118 ASP A C 1
ATOM 989 O O . ASP A 1 118 ? -2.501 -9.873 -8.684 1.00 69.00 118 ASP A O 1
ATOM 993 N N . ALA A 1 119 ? -0.714 -8.619 -9.189 1.00 82.75 119 ALA A N 1
ATOM 994 C CA . ALA A 1 119 ? -0.483 -8.163 -7.808 1.00 82.75 119 ALA A CA 1
ATOM 995 C C . ALA A 1 119 ? -1.129 -6.810 -7.464 1.00 82.75 119 ALA A C 1
ATOM 997 O O . ALA A 1 119 ? -1.302 -6.501 -6.294 1.00 82.75 119 ALA A O 1
ATOM 998 N N . LEU A 1 120 ? -1.447 -5.983 -8.464 1.00 88.62 120 LEU A N 1
ATOM 999 C CA . LEU A 1 120 ? -1.962 -4.619 -8.285 1.00 88.62 120 LEU A CA 1
ATOM 1000 C C . LEU A 1 120 ? -3.187 -4.448 -9.175 1.00 88.62 120 LEU A C 1
ATOM 1002 O O . LEU A 1 120 ? -3.090 -3.958 -10.302 1.00 88.62 120 LEU A O 1
ATOM 1006 N N . SER A 1 121 ? -4.318 -4.972 -8.717 1.00 90.62 121 SER A N 1
ATOM 1007 C CA . SER A 1 121 ? -5.611 -4.864 -9.394 1.00 90.62 121 SER A CA 1
ATOM 1008 C C . SER A 1 121 ? -6.755 -5.135 -8.424 1.00 90.62 121 SER A C 1
ATOM 1010 O O . SER A 1 121 ? -6.584 -5.810 -7.409 1.00 90.62 121 SER A O 1
ATOM 1012 N N . SER A 1 122 ? -7.952 -4.683 -8.774 1.00 92.75 122 SER A N 1
ATOM 1013 C CA . SER A 1 122 ? -9.188 -5.029 -8.076 1.00 92.75 122 SER A CA 1
ATOM 1014 C C . SER A 1 122 ? -9.398 -6.549 -8.042 1.00 92.75 122 SER A C 1
ATOM 1016 O O . SER A 1 122 ? -9.793 -7.106 -7.019 1.00 92.75 122 SER A O 1
ATOM 1018 N N . LYS A 1 123 ? -9.028 -7.255 -9.119 1.00 91.44 123 LYS A N 1
ATOM 1019 C CA . LYS A 1 123 ? -9.024 -8.724 -9.179 1.00 91.44 123 LYS A CA 1
ATOM 1020 C C . LYS A 1 123 ? -8.054 -9.348 -8.172 1.00 91.44 123 LYS A C 1
ATOM 1022 O O . LYS A 1 123 ? -8.411 -10.340 -7.541 1.00 91.44 123 LYS A O 1
ATOM 1027 N N . ALA A 1 124 ? -6.860 -8.776 -8.005 1.00 91.00 124 ALA A N 1
ATOM 1028 C CA . ALA A 1 124 ? -5.898 -9.222 -7.001 1.00 91.00 124 ALA A CA 1
ATOM 1029 C C . ALA A 1 124 ? -6.506 -9.130 -5.600 1.00 91.00 124 ALA A C 1
ATOM 1031 O O . ALA A 1 124 ? -6.497 -10.117 -4.871 1.00 91.00 124 ALA A O 1
ATOM 1032 N N . VAL A 1 125 ? -7.132 -7.997 -5.269 1.00 94.44 125 VAL A N 1
ATOM 1033 C CA . VAL A 1 125 ? -7.809 -7.792 -3.979 1.00 94.44 125 VAL A CA 1
ATOM 1034 C C . VAL A 1 125 ? -8.898 -8.845 -3.739 1.00 94.44 125 VAL A C 1
ATOM 1036 O O . VAL A 1 125 ? -8.994 -9.404 -2.649 1.00 94.44 125 VAL A O 1
ATOM 1039 N N . LEU A 1 126 ? -9.679 -9.203 -4.765 1.00 92.56 126 LEU A N 1
ATOM 1040 C CA . LEU A 1 126 ? -10.713 -10.242 -4.649 1.00 92.56 126 LEU A CA 1
ATOM 1041 C C . LEU A 1 126 ? -10.158 -11.645 -4.356 1.00 92.56 126 LEU A C 1
ATOM 1043 O O . LEU A 1 126 ? -10.885 -12.474 -3.805 1.00 92.56 126 LEU A O 1
ATOM 1047 N N . ASN A 1 127 ? -8.891 -11.921 -4.673 1.00 90.88 127 ASN A N 1
ATOM 1048 C CA . ASN A 1 127 ? -8.240 -13.178 -4.288 1.00 90.88 127 ASN A CA 1
ATOM 1049 C C . ASN A 1 127 ? -7.879 -13.217 -2.790 1.00 90.88 127 ASN A C 1
ATOM 1051 O O . ASN A 1 127 ? -7.564 -14.283 -2.265 1.00 90.88 127 ASN A O 1
ATOM 1055 N N . TYR A 1 128 ? -7.973 -12.080 -2.095 1.00 91.38 128 TYR A N 1
ATOM 1056 C CA . TYR A 1 128 ? -7.673 -11.915 -0.673 1.00 91.38 128 TYR A CA 1
ATOM 1057 C C . TYR A 1 128 ? -8.939 -11.694 0.177 1.00 91.38 128 TYR A C 1
ATOM 1059 O O . TYR A 1 128 ? -8.854 -11.178 1.277 1.00 91.38 128 TYR A O 1
ATOM 1067 N N . LYS A 1 129 ? -10.136 -12.116 -0.261 1.00 80.88 129 LYS A N 1
ATOM 1068 C CA . LYS A 1 129 ? -11.407 -11.881 0.475 1.00 80.88 129 LYS A CA 1
ATOM 1069 C C . LYS A 1 129 ? -11.396 -12.233 1.973 1.00 80.88 129 LYS A C 1
ATOM 1071 O O . LYS A 1 129 ? -12.051 -11.547 2.745 1.00 80.88 129 LYS A O 1
ATOM 1076 N N . ASN A 1 130 ? -10.665 -13.277 2.370 1.00 86.06 130 ASN A N 1
ATOM 1077 C CA . ASN A 1 130 ? -10.558 -13.736 3.766 1.00 86.06 130 ASN A CA 1
ATOM 1078 C C . ASN A 1 130 ? -9.153 -13.519 4.354 1.00 86.06 130 ASN A C 1
ATOM 1080 O O . ASN A 1 130 ? -8.766 -14.203 5.298 1.00 86.06 130 ASN A O 1
ATOM 1084 N N . LYS A 1 131 ? -8.365 -12.650 3.726 1.00 91.25 131 LYS A N 1
ATOM 1085 C CA . LYS A 1 131 ? -6.943 -12.428 3.980 1.00 91.25 131 LYS A CA 1
ATOM 1086 C C . LYS A 1 131 ? -6.666 -10.936 4.021 1.00 91.25 131 LYS A C 1
ATOM 1088 O O . LYS A 1 131 ? -7.415 -10.155 3.436 1.00 91.25 131 LYS A O 1
ATOM 1093 N N . ASP A 1 132 ? -5.599 -10.532 4.685 1.00 93.19 132 ASP A N 1
ATOM 1094 C CA . ASP A 1 132 ? -5.246 -9.115 4.729 1.00 93.19 132 ASP A CA 1
ATOM 1095 C C . ASP A 1 132 ? -4.472 -8.741 3.460 1.00 93.19 132 ASP A C 1
ATOM 1097 O O . ASP A 1 132 ? -3.324 -9.140 3.288 1.00 93.19 132 ASP A O 1
ATOM 1101 N N . TYR A 1 133 ? -5.096 -8.016 2.528 1.00 96.12 133 TYR A N 1
ATOM 1102 C CA . TYR A 1 133 ? -4.431 -7.656 1.272 1.00 96.12 133 TYR A CA 1
ATOM 1103 C C . TYR A 1 133 ? -3.224 -6.734 1.496 1.00 96.12 133 TYR A C 1
ATOM 1105 O O . TYR A 1 133 ? -2.254 -6.789 0.736 1.00 96.12 133 TYR A O 1
ATOM 1113 N N . TYR A 1 134 ? -3.264 -5.897 2.534 1.00 95.94 134 TYR A N 1
ATOM 1114 C CA . TYR A 1 134 ? -2.144 -5.033 2.863 1.00 95.94 134 TYR A CA 1
ATOM 1115 C C . TYR A 1 134 ? -0.993 -5.861 3.437 1.00 95.94 134 TYR A C 1
ATOM 1117 O O . TYR A 1 134 ? 0.045 -5.972 2.785 1.00 95.94 134 TYR A O 1
ATOM 1125 N N . HIS A 1 135 ? -1.202 -6.512 4.582 1.00 95.31 135 HIS A N 1
ATOM 1126 C CA . HIS A 1 135 ? -0.140 -7.224 5.297 1.00 95.31 135 HIS A CA 1
ATOM 1127 C C . HIS A 1 135 ? 0.342 -8.495 4.577 1.00 95.31 135 HIS A C 1
ATOM 1129 O O . HIS A 1 135 ? 1.511 -8.860 4.674 1.00 95.31 135 HIS A O 1
ATOM 1135 N N . GLU A 1 136 ? -0.513 -9.186 3.812 1.00 95.00 136 GLU A N 1
ATOM 1136 C CA . GLU A 1 136 ? -0.114 -10.416 3.107 1.00 95.00 136 GLU A CA 1
ATOM 1137 C C . GLU A 1 136 ? 0.392 -10.186 1.673 1.00 95.00 136 GLU A C 1
ATOM 1139 O O . GLU A 1 136 ? 0.881 -11.135 1.050 1.00 95.00 136 GLU A O 1
ATOM 1144 N N . LEU A 1 137 ? 0.267 -8.978 1.107 1.00 95.06 137 LEU A N 1
ATOM 1145 C CA . LEU A 1 137 ? 0.733 -8.707 -0.259 1.00 95.06 137 LEU A CA 1
ATOM 1146 C C . LEU A 1 137 ? 1.441 -7.364 -0.417 1.00 95.06 137 LEU A C 1
ATOM 1148 O O . LEU A 1 137 ? 2.591 -7.355 -0.856 1.00 95.06 137 LEU A O 1
ATOM 1152 N N . LEU A 1 138 ? 0.776 -6.243 -0.124 1.00 95.81 138 LEU A N 1
ATOM 1153 C CA . LEU A 1 138 ? 1.347 -4.920 -0.402 1.00 95.81 138 LEU A CA 1
ATOM 1154 C C . LEU A 1 138 ? 2.532 -4.580 0.500 1.00 95.81 138 LEU A C 1
ATOM 1156 O O . LEU A 1 138 ? 3.528 -4.054 0.022 1.00 95.81 138 LEU A O 1
ATOM 1160 N N . GLU A 1 139 ? 2.447 -4.891 1.782 1.00 95.62 139 GLU A N 1
ATOM 1161 C CA . GLU A 1 139 ? 3.507 -4.614 2.743 1.00 95.62 139 GLU A CA 1
ATOM 1162 C C . GLU A 1 139 ? 4.784 -5.428 2.438 1.00 95.62 139 GLU A C 1
ATOM 1164 O O . GLU A 1 139 ? 5.839 -4.808 2.272 1.00 95.62 139 GLU A O 1
ATOM 1169 N N . PRO A 1 140 ? 4.720 -6.755 2.181 1.00 95.19 140 PRO A N 1
ATOM 1170 C CA . PRO A 1 140 ? 5.859 -7.501 1.644 1.00 95.19 140 PRO A CA 1
ATOM 1171 C C . PRO A 1 140 ? 6.349 -6.969 0.292 1.00 95.19 140 PRO A C 1
ATOM 1173 O O . PRO A 1 140 ? 7.552 -6.923 0.033 1.00 95.19 140 PRO A O 1
ATOM 1176 N N . LEU A 1 141 ? 5.439 -6.544 -0.592 1.00 94.06 141 LEU A N 1
ATOM 1177 C CA . LEU A 1 141 ? 5.818 -5.932 -1.866 1.00 94.06 141 LEU A CA 1
ATOM 1178 C C . LEU A 1 141 ? 6.659 -4.672 -1.640 1.00 94.06 141 LEU A C 1
ATOM 1180 O O . LEU A 1 141 ? 7.680 -4.498 -2.299 1.00 94.06 141 LEU A O 1
ATOM 1184 N N . PHE A 1 142 ? 6.258 -3.807 -0.716 1.00 93.81 142 PHE A N 1
ATOM 1185 C CA . PHE A 1 142 ? 6.950 -2.551 -0.461 1.00 93.81 142 PHE A CA 1
ATOM 1186 C C . PHE A 1 142 ? 8.284 -2.777 0.245 1.00 93.81 142 PHE A C 1
ATOM 1188 O O . PHE A 1 142 ? 9.317 -2.378 -0.286 1.00 93.81 142 PHE A O 1
ATOM 1195 N N . PHE A 1 143 ? 8.282 -3.442 1.397 1.00 94.31 143 PHE A N 1
ATOM 1196 C CA . PHE A 1 143 ? 9.442 -3.438 2.289 1.00 94.31 143 PHE A CA 1
ATOM 1197 C C . PHE A 1 143 ? 10.421 -4.589 2.051 1.00 94.31 143 PHE A C 1
ATOM 1199 O O . PHE A 1 143 ? 11.606 -4.447 2.342 1.00 94.31 143 PHE A O 1
ATOM 1206 N N . GLU A 1 144 ? 9.966 -5.700 1.470 1.00 93.81 144 GLU A N 1
ATOM 1207 C CA . GLU A 1 144 ? 10.838 -6.843 1.176 1.00 93.81 144 GLU A CA 1
ATOM 1208 C C . GLU A 1 144 ? 11.221 -6.899 -0.296 1.00 93.81 144 GLU A C 1
ATOM 1210 O O . GLU A 1 144 ? 12.377 -7.116 -0.645 1.00 93.81 144 GLU A O 1
ATOM 1215 N N . VAL A 1 145 ? 10.267 -6.694 -1.198 1.00 92.00 145 VAL A N 1
ATOM 1216 C CA . VAL A 1 145 ? 10.528 -6.887 -2.626 1.00 92.00 145 VAL A CA 1
ATOM 1217 C C . VAL A 1 145 ? 11.133 -5.638 -3.261 1.00 92.00 145 VAL A C 1
ATOM 1219 O O . VAL A 1 145 ? 12.194 -5.723 -3.885 1.00 92.00 145 VAL A O 1
ATOM 1222 N N . MET A 1 146 ? 10.490 -4.481 -3.097 1.00 87.25 146 MET A N 1
ATOM 1223 C CA . MET A 1 146 ? 10.945 -3.233 -3.716 1.00 87.25 146 MET A CA 1
ATOM 1224 C C . MET A 1 146 ? 12.132 -2.606 -2.980 1.00 87.25 146 MET A C 1
ATOM 1226 O O . MET A 1 146 ? 12.932 -1.923 -3.622 1.00 87.25 146 MET A O 1
ATOM 1230 N N . ASN A 1 147 ? 12.277 -2.881 -1.675 1.00 88.31 147 ASN A N 1
ATOM 1231 C CA . ASN A 1 147 ? 13.319 -2.294 -0.829 1.00 88.31 147 ASN A CA 1
ATOM 1232 C C . ASN A 1 147 ? 14.525 -3.196 -0.528 1.00 88.31 147 ASN A C 1
ATOM 1234 O O . ASN A 1 147 ? 15.479 -2.714 0.078 1.00 88.31 147 ASN A O 1
ATOM 1238 N N . LYS A 1 148 ? 14.531 -4.474 -0.943 1.00 88.19 148 LYS A N 1
ATOM 1239 C CA . LYS A 1 148 ? 15.687 -5.365 -0.733 1.00 88.19 148 LYS A CA 1
ATOM 1240 C C . LYS A 1 148 ? 16.103 -6.115 -2.004 1.00 88.19 148 LYS A C 1
ATOM 1242 O O . LYS A 1 148 ? 15.236 -6.586 -2.757 1.00 88.19 148 LYS A O 1
ATOM 1247 N N . PRO A 1 149 ? 17.419 -6.289 -2.244 1.00 87.69 149 PRO A N 1
ATOM 1248 C CA . PRO A 1 149 ? 17.929 -7.212 -3.254 1.00 87.69 149 PRO A CA 1
ATOM 1249 C C . PRO A 1 149 ? 17.396 -8.635 -3.045 1.00 87.69 149 PRO A C 1
ATOM 1251 O O . PRO A 1 149 ? 17.233 -9.074 -1.913 1.00 87.69 149 PRO A O 1
ATOM 1254 N N . GLU A 1 150 ? 17.194 -9.402 -4.123 1.00 87.88 150 GLU A N 1
ATOM 1255 C CA . GLU A 1 150 ? 16.576 -10.743 -4.061 1.00 87.88 150 GLU A CA 1
ATOM 1256 C C . GLU A 1 150 ? 17.255 -11.703 -3.068 1.00 87.88 150 GLU A C 1
ATOM 1258 O O . GLU A 1 150 ? 16.583 -12.505 -2.427 1.00 87.88 150 GLU A O 1
ATOM 1263 N N . LYS A 1 151 ? 18.575 -11.580 -2.887 1.00 89.62 151 LYS A N 1
ATOM 1264 C CA . LYS A 1 151 ? 19.369 -12.410 -1.965 1.00 89.62 151 LYS A CA 1
ATOM 1265 C C . LYS A 1 151 ? 19.143 -12.099 -0.480 1.00 89.62 151 LYS A C 1
ATOM 1267 O O . LYS A 1 151 ? 19.514 -12.916 0.354 1.00 89.62 151 LYS A O 1
ATOM 1272 N N . GLU A 1 152 ? 18.586 -10.935 -0.164 1.00 89.88 152 GLU A N 1
ATOM 1273 C CA . GLU A 1 152 ? 18.373 -10.434 1.203 1.00 89.88 152 GLU A CA 1
ATOM 1274 C C . GLU A 1 152 ? 16.903 -10.532 1.635 1.00 89.88 152 GLU A C 1
ATOM 1276 O O . GLU A 1 152 ? 16.555 -10.192 2.764 1.00 89.88 152 GLU A O 1
ATOM 1281 N N . ARG A 1 153 ? 16.029 -10.997 0.736 1.00 91.50 153 ARG A N 1
ATOM 1282 C CA . ARG A 1 153 ? 14.594 -11.134 0.984 1.00 91.50 153 ARG A CA 1
ATOM 1283 C C . ARG A 1 153 ? 14.308 -12.273 1.950 1.00 91.50 153 ARG A C 1
ATOM 1285 O O . ARG A 1 153 ? 14.909 -13.346 1.868 1.00 91.50 153 ARG A O 1
ATOM 1292 N N . ILE A 1 154 ? 13.315 -12.067 2.807 1.00 92.69 154 ILE A N 1
ATOM 1293 C CA . ILE A 1 154 ? 12.776 -13.137 3.644 1.00 92.69 154 ILE A CA 1
ATOM 1294 C C . ILE A 1 154 ? 12.175 -14.278 2.807 1.00 92.69 154 ILE A C 1
ATOM 1296 O O . ILE A 1 154 ? 11.735 -14.108 1.667 1.00 92.69 154 ILE A O 1
ATOM 1300 N N . GLY A 1 155 ? 12.121 -15.470 3.403 1.00 92.25 155 GLY A N 1
ATOM 1301 C CA . GLY A 1 155 ? 11.386 -16.599 2.838 1.00 92.25 155 GLY A CA 1
ATOM 1302 C C . GLY A 1 155 ? 9.867 -16.405 2.922 1.00 92.25 155 GLY A C 1
ATOM 1303 O O . GLY A 1 155 ? 9.366 -15.572 3.668 1.00 92.25 155 GLY A O 1
ATOM 1304 N N . GLY A 1 156 ? 9.113 -17.211 2.170 1.00 91.38 156 GLY A N 1
ATOM 1305 C CA . GLY A 1 156 ? 7.646 -17.232 2.268 1.00 91.38 156 GLY A CA 1
ATOM 1306 C C . GLY A 1 156 ? 6.919 -16.084 1.560 1.00 91.38 156 GLY A C 1
ATOM 1307 O O . GLY A 1 156 ? 5.697 -16.005 1.659 1.00 91.38 156 GLY A O 1
ATOM 1308 N N . LEU A 1 157 ? 7.632 -15.237 0.807 1.00 93.00 157 LEU A N 1
ATOM 1309 C CA . LEU A 1 157 ? 7.015 -14.181 0.005 1.00 93.00 157 LEU A CA 1
ATOM 1310 C C . LEU A 1 157 ? 5.974 -14.744 -0.982 1.00 93.00 157 LEU A C 1
ATOM 1312 O O . LEU A 1 157 ? 6.198 -15.803 -1.588 1.00 93.00 157 LEU A O 1
ATOM 1316 N N . PRO A 1 158 ? 4.859 -14.027 -1.222 1.00 91.19 158 PRO A N 1
ATOM 1317 C CA . PRO A 1 158 ? 3.910 -14.404 -2.257 1.00 91.19 158 PRO A CA 1
ATOM 1318 C C . PRO A 1 158 ? 4.614 -14.544 -3.614 1.00 91.19 158 PRO A C 1
ATOM 1320 O O . PRO A 1 158 ? 5.240 -13.610 -4.118 1.00 91.19 158 PRO A O 1
ATOM 1323 N N . LYS A 1 159 ? 4.479 -15.719 -4.243 1.00 89.50 159 LYS A N 1
ATOM 1324 C CA . LYS A 1 159 ? 5.162 -16.062 -5.512 1.00 89.50 159 LYS A CA 1
ATOM 1325 C C . LYS A 1 159 ? 4.939 -15.036 -6.626 1.00 89.50 159 LYS A C 1
ATOM 1327 O O . LYS A 1 159 ? 5.769 -14.884 -7.514 1.00 89.50 159 LYS A O 1
ATOM 1332 N N . ILE A 1 160 ? 3.802 -14.354 -6.571 1.00 88.06 160 ILE A N 1
ATOM 1333 C CA . ILE A 1 160 ? 3.358 -13.354 -7.536 1.00 88.06 160 ILE A CA 1
ATOM 1334 C C . ILE A 1 160 ? 4.186 -12.061 -7.515 1.00 88.06 160 ILE A C 1
ATOM 1336 O O . ILE A 1 160 ? 4.263 -11.391 -8.538 1.00 88.06 160 ILE A O 1
ATOM 1340 N N . ILE A 1 161 ? 4.839 -11.746 -6.390 1.00 90.62 161 ILE A N 1
ATOM 1341 C CA . ILE A 1 161 ? 5.710 -10.569 -6.231 1.00 90.62 161 ILE A CA 1
ATOM 1342 C C . ILE A 1 161 ? 7.183 -10.930 -6.024 1.00 90.62 161 ILE A C 1
ATOM 1344 O O . ILE A 1 161 ? 8.045 -10.084 -6.231 1.00 90.62 161 ILE A O 1
ATOM 1348 N N . ALA A 1 162 ? 7.493 -12.175 -5.648 1.00 88.81 162 ALA A N 1
ATOM 1349 C CA . ALA A 1 162 ? 8.823 -12.584 -5.183 1.00 88.81 162 ALA A CA 1
ATOM 1350 C C . ALA A 1 162 ? 9.983 -12.280 -6.154 1.00 88.81 162 ALA A C 1
ATOM 1352 O O . ALA A 1 162 ? 11.110 -12.097 -5.704 1.00 88.81 162 ALA A O 1
ATOM 1353 N N . HIS A 1 163 ? 9.710 -12.199 -7.461 1.00 84.75 163 HIS A N 1
ATOM 1354 C CA . HIS A 1 163 ? 10.713 -11.957 -8.507 1.00 84.75 163 HIS A CA 1
ATOM 1355 C C . HIS A 1 163 ? 10.698 -10.534 -9.079 1.00 84.75 163 HIS A C 1
ATOM 1357 O O . HIS A 1 163 ? 11.365 -10.270 -10.078 1.00 84.75 163 HIS A O 1
ATOM 1363 N N . TYR A 1 164 ? 9.927 -9.609 -8.504 1.00 86.00 164 TYR A N 1
ATOM 1364 C CA . TYR A 1 164 ? 9.991 -8.214 -8.942 1.00 86.00 164 TYR A CA 1
ATOM 1365 C C . TYR A 1 164 ? 11.349 -7.600 -8.581 1.00 86.00 164 TYR A C 1
ATOM 1367 O O . TYR A 1 164 ? 11.996 -8.054 -7.626 1.00 86.00 164 TYR A O 1
ATOM 1375 N N . PRO A 1 165 ? 11.830 -6.612 -9.355 1.00 80.94 165 PRO A N 1
ATOM 1376 C CA . PRO A 1 165 ? 13.144 -6.046 -9.124 1.00 80.94 165 PRO A CA 1
ATOM 1377 C C . PRO A 1 165 ? 13.159 -5.182 -7.871 1.00 80.94 165 PRO A C 1
ATOM 1379 O O . PRO A 1 165 ? 12.157 -4.607 -7.457 1.00 80.94 165 PRO A O 1
ATOM 1382 N N . PHE A 1 166 ? 14.350 -5.087 -7.306 1.00 79.44 166 PHE A N 1
ATOM 1383 C CA . PHE A 1 166 ? 14.693 -4.110 -6.291 1.00 79.44 166 PHE A CA 1
ATOM 1384 C C . PHE A 1 166 ? 14.862 -2.726 -6.932 1.00 79.44 166 PHE A C 1
ATOM 1386 O O . PHE A 1 166 ? 15.450 -2.624 -8.011 1.00 79.44 166 PHE A O 1
ATOM 1393 N N . LEU A 1 167 ? 14.367 -1.672 -6.279 1.00 73.00 167 LEU A N 1
ATOM 1394 C CA . LEU A 1 167 ? 14.360 -0.309 -6.830 1.00 73.00 167 LEU A CA 1
ATOM 1395 C C . LEU A 1 167 ? 15.168 0.714 -6.020 1.00 73.00 167 LEU A C 1
ATOM 1397 O O . LEU A 1 167 ? 15.178 1.881 -6.395 1.00 73.00 167 LEU A O 1
ATOM 1401 N N . ASN A 1 168 ? 15.909 0.266 -4.998 1.00 61.69 168 ASN A N 1
ATOM 1402 C CA . ASN A 1 168 ? 16.692 1.089 -4.065 1.00 61.69 168 ASN A CA 1
ATOM 1403 C C . ASN A 1 168 ? 15.871 2.067 -3.197 1.00 61.69 168 ASN A C 1
ATOM 1405 O O . ASN A 1 168 ? 14.879 2.655 -3.623 1.00 61.69 168 ASN A O 1
ATOM 1409 N N . GLY A 1 169 ? 16.306 2.188 -1.937 1.00 62.78 169 GLY A N 1
ATOM 1410 C CA . GLY A 1 169 ? 15.571 2.789 -0.822 1.00 62.78 169 GLY A CA 1
ATOM 1411 C C . GLY A 1 169 ? 15.321 4.293 -0.914 1.00 62.78 169 GLY A C 1
ATOM 1412 O O . GLY A 1 169 ? 16.137 5.082 -1.404 1.00 62.78 169 GLY A O 1
ATOM 1413 N N . GLY A 1 170 ? 14.129 4.653 -0.444 1.00 76.19 170 GLY A N 1
ATOM 1414 C CA . GLY A 1 170 ? 13.578 5.999 -0.353 1.00 76.19 170 GLY A CA 1
ATOM 1415 C C . GLY A 1 170 ? 12.071 5.912 -0.113 1.00 76.19 170 GLY A C 1
ATOM 1416 O O . GLY A 1 170 ? 11.596 5.806 1.019 1.00 76.19 170 GLY A O 1
ATOM 1417 N N . LEU A 1 171 ? 11.290 5.871 -1.199 1.00 79.12 171 LEU A N 1
ATOM 1418 C CA . LEU A 1 171 ? 9.830 5.702 -1.123 1.00 79.12 171 LEU A CA 1
ATOM 1419 C C . LEU A 1 171 ? 9.427 4.400 -0.403 1.00 79.12 171 LEU A C 1
ATOM 1421 O O . LEU A 1 171 ? 8.409 4.364 0.288 1.00 79.12 171 LEU A O 1
ATOM 1425 N N . PHE A 1 172 ? 10.230 3.346 -0.545 1.00 87.50 172 PHE A N 1
ATOM 1426 C CA . PHE A 1 172 ? 9.983 2.031 0.046 1.00 87.50 172 PHE A CA 1
ATOM 1427 C C . PHE A 1 172 ? 10.705 1.795 1.372 1.00 87.50 172 PHE A C 1
ATOM 1429 O O . PHE A 1 172 ? 10.579 0.710 1.925 1.00 87.50 172 PHE A O 1
ATOM 1436 N N . ASP A 1 173 ? 11.391 2.797 1.926 1.00 86.00 173 ASP A N 1
ATOM 1437 C CA . ASP A 1 173 ? 11.925 2.668 3.279 1.00 86.00 17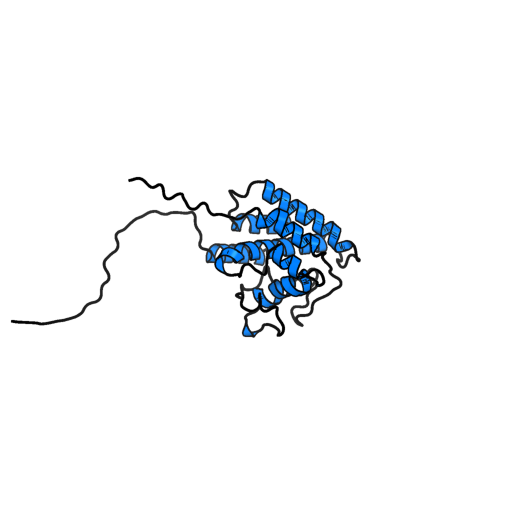3 ASP A CA 1
ATOM 1438 C C . ASP A 1 173 ? 10.778 2.702 4.290 1.00 86.00 173 ASP A C 1
ATOM 1440 O O . ASP A 1 173 ? 9.884 3.557 4.214 1.00 86.00 173 ASP A O 1
ATOM 1444 N N . ALA A 1 174 ? 10.790 1.756 5.227 1.00 89.38 174 ALA A N 1
ATOM 1445 C CA . ALA A 1 174 ? 9.826 1.723 6.314 1.00 89.38 174 ALA A CA 1
ATOM 1446 C C . ALA A 1 174 ? 10.120 2.866 7.291 1.00 89.38 174 ALA A C 1
ATOM 1448 O O . ALA A 1 174 ? 11.194 2.947 7.892 1.00 89.38 174 ALA A O 1
ATOM 1449 N N . ASN A 1 175 ? 9.154 3.760 7.459 1.00 88.31 175 ASN A N 1
ATOM 1450 C CA . ASN A 1 175 ? 9.182 4.761 8.505 1.00 88.31 175 ASN A CA 1
ATOM 1451 C C . ASN A 1 175 ? 8.850 4.089 9.846 1.00 88.31 175 ASN A C 1
ATOM 1453 O O . ASN A 1 175 ? 7.741 3.593 10.043 1.00 88.31 175 ASN A O 1
ATOM 1457 N N . LYS A 1 176 ? 9.805 4.122 10.783 1.00 85.69 176 LYS A N 1
ATOM 1458 C CA . LYS A 1 176 ? 9.681 3.472 12.100 1.00 85.69 176 LYS A CA 1
ATOM 1459 C C . LYS A 1 176 ? 8.510 3.992 12.942 1.00 85.69 176 LYS A C 1
ATOM 1461 O O . LYS A 1 176 ? 8.080 3.305 13.862 1.00 85.69 176 LYS A O 1
ATOM 1466 N N . GLU A 1 177 ? 8.017 5.196 12.665 1.00 83.56 177 GLU A N 1
ATOM 1467 C CA . GLU A 1 177 ? 6.935 5.817 13.428 1.00 83.56 177 GLU A CA 1
ATOM 1468 C C . GLU A 1 177 ? 5.556 5.620 12.800 1.00 83.56 177 GLU A C 1
ATOM 1470 O O . GLU A 1 177 ? 4.567 5.599 13.532 1.00 83.56 177 GLU A O 1
ATOM 1475 N N . THR A 1 178 ? 5.477 5.486 11.472 1.00 88.75 178 THR A N 1
ATOM 1476 C CA . THR A 1 178 ? 4.197 5.587 10.752 1.00 88.75 178 THR A CA 1
ATOM 1477 C C . THR A 1 178 ? 3.862 4.405 9.854 1.00 88.75 178 THR A C 1
ATOM 1479 O O . THR A 1 178 ? 2.689 4.238 9.540 1.00 88.75 178 THR A O 1
ATOM 1482 N N . ASP A 1 179 ? 4.831 3.570 9.459 1.00 92.44 179 ASP A N 1
ATOM 1483 C CA . ASP A 1 179 ? 4.587 2.467 8.515 1.00 92.44 179 ASP A CA 1
ATOM 1484 C C . ASP A 1 179 ? 4.207 1.137 9.182 1.00 92.44 179 ASP A C 1
ATOM 1486 O O . ASP A 1 179 ? 3.820 0.212 8.474 1.00 92.44 179 ASP A O 1
ATOM 1490 N N . PHE A 1 180 ? 4.277 1.040 10.518 1.00 94.12 180 PHE A N 1
ATOM 1491 C CA . PHE A 1 180 ? 3.899 -0.168 11.275 1.00 94.12 180 PHE A CA 1
ATOM 1492 C C . PHE A 1 180 ? 4.595 -1.441 10.761 1.00 94.12 180 PHE A C 1
ATOM 1494 O O . PHE A 1 180 ? 4.025 -2.527 10.745 1.00 94.12 180 PHE A O 1
ATOM 1501 N N . TYR A 1 181 ? 5.856 -1.292 10.355 1.00 94.75 181 TYR A N 1
ATOM 1502 C CA . TYR A 1 181 ? 6.703 -2.373 9.874 1.00 94.75 181 TYR A CA 1
ATOM 1503 C C . TYR A 1 181 ? 8.118 -2.203 10.420 1.00 94.75 181 TYR A C 1
ATOM 1505 O O . TYR A 1 181 ? 8.740 -1.151 10.244 1.00 94.75 181 TYR A O 1
ATOM 1513 N N . ASP A 1 182 ? 8.641 -3.238 11.070 1.00 93.50 182 ASP A N 1
ATOM 1514 C CA . ASP A 1 182 ? 10.033 -3.274 11.502 1.00 93.50 182 ASP A CA 1
ATOM 1515 C C . ASP A 1 182 ? 10.892 -3.887 10.393 1.00 93.50 182 ASP A C 1
ATOM 1517 O O . ASP A 1 182 ? 10.911 -5.101 10.191 1.00 93.50 182 ASP A O 1
ATOM 1521 N N . ALA A 1 183 ? 11.622 -3.034 9.671 1.00 89.25 183 ALA A N 1
ATOM 1522 C CA . ALA A 1 183 ? 12.505 -3.458 8.588 1.00 89.25 183 ALA A CA 1
ATOM 1523 C C . ALA A 1 183 ? 13.728 -4.260 9.065 1.00 89.25 183 ALA A C 1
ATOM 1525 O O . ALA A 1 183 ? 14.248 -5.065 8.287 1.00 89.25 183 ALA A O 1
ATOM 1526 N N . ASP A 1 184 ? 14.161 -4.071 10.318 1.00 89.00 184 ASP A N 1
ATOM 1527 C CA . ASP A 1 184 ? 15.331 -4.749 10.885 1.00 89.00 184 ASP A CA 1
ATOM 1528 C C . ASP A 1 184 ? 14.998 -6.226 11.157 1.00 89.00 184 ASP A C 1
ATOM 1530 O O . ASP A 1 184 ? 15.805 -7.121 10.900 1.00 89.00 184 ASP A O 1
ATOM 1534 N N . THR A 1 185 ? 13.773 -6.497 11.618 1.00 91.81 185 THR A N 1
ATOM 1535 C CA . THR A 1 185 ? 13.285 -7.859 11.894 1.00 91.81 185 THR A CA 1
ATOM 1536 C C . THR A 1 185 ? 12.360 -8.421 10.812 1.00 91.81 185 THR A C 1
ATOM 1538 O O . THR A 1 185 ? 12.021 -9.602 10.852 1.00 91.81 185 THR A O 1
ATOM 1541 N N . SER A 1 186 ? 11.998 -7.610 9.813 1.00 92.31 186 SER A N 1
ATOM 1542 C CA . SER A 1 186 ? 11.007 -7.928 8.772 1.00 92.31 186 SER A CA 1
ATOM 1543 C C . SER A 1 186 ? 9.657 -8.353 9.362 1.00 92.31 186 SER A C 1
ATOM 1545 O O . SER A 1 186 ? 9.065 -9.349 8.939 1.00 92.31 186 SER A O 1
ATOM 1547 N N . THR A 1 187 ? 9.204 -7.635 10.397 1.00 92.75 187 THR A N 1
ATOM 1548 C CA . THR A 1 187 ? 7.974 -7.971 11.123 1.00 92.75 187 THR A CA 1
ATOM 1549 C C . THR A 1 187 ? 6.875 -6.924 10.926 1.00 92.75 187 THR A C 1
ATOM 1551 O O . THR A 1 187 ? 7.117 -5.728 11.110 1.00 92.75 187 THR A O 1
ATOM 1554 N N . PRO A 1 188 ? 5.656 -7.360 10.562 1.00 93.62 188 PRO A N 1
ATOM 1555 C CA . PRO A 1 1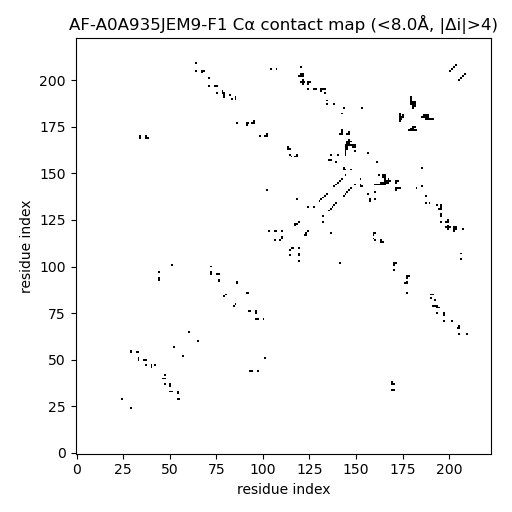88 ? 4.506 -6.476 10.451 1.00 93.62 188 PRO A CA 1
ATOM 1556 C C . PRO A 1 188 ? 3.875 -6.193 11.818 1.00 93.62 188 PRO A C 1
ATOM 1558 O O . PRO A 1 188 ? 3.813 -7.069 12.685 1.00 93.62 188 PRO A O 1
ATOM 1561 N N . ASP A 1 189 ? 3.348 -4.983 11.995 1.00 93.25 189 ASP A N 1
ATOM 1562 C CA . ASP A 1 189 ? 2.566 -4.587 13.164 1.00 93.25 189 ASP A CA 1
ATOM 1563 C C . ASP A 1 189 ? 1.077 -4.462 12.805 1.00 93.25 189 ASP A C 1
ATOM 1565 O O . ASP A 1 189 ? 0.600 -3.470 12.252 1.00 93.25 189 ASP A O 1
ATOM 1569 N N . PHE A 1 190 ? 0.322 -5.489 13.196 1.00 91.75 190 PHE A N 1
ATOM 1570 C CA . PHE A 1 190 ? -1.112 -5.643 12.925 1.00 91.75 190 PHE A CA 1
ATOM 1571 C C . PHE A 1 190 ? -2.023 -4.692 13.721 1.00 91.75 190 PHE A C 1
ATOM 1573 O O . PHE A 1 190 ? -3.249 -4.839 13.691 1.00 91.75 190 PHE A O 1
ATOM 1580 N N . ARG A 1 191 ? -1.467 -3.728 14.471 1.00 91.25 191 ARG A N 1
ATOM 1581 C CA . ARG A 1 191 ? -2.259 -2.604 15.000 1.00 91.25 191 ARG A CA 1
ATOM 1582 C C . ARG A 1 191 ? -2.770 -1.709 13.875 1.00 91.25 191 ARG A C 1
ATOM 1584 O O . ARG A 1 191 ? -3.825 -1.094 14.028 1.00 91.25 191 ARG A O 1
ATOM 1591 N N . LEU A 1 192 ? -2.044 -1.641 12.761 1.00 92.56 192 LEU A N 1
ATOM 1592 C CA . LEU A 1 192 ? -2.550 -1.067 11.525 1.00 92.56 192 LEU A CA 1
ATOM 1593 C C . LEU A 1 192 ? -3.532 -2.055 10.881 1.00 92.56 192 LEU A C 1
ATOM 1595 O O . LEU A 1 192 ? -3.276 -3.249 10.810 1.00 92.56 192 LEU A O 1
ATOM 1599 N N . SER A 1 193 ? -4.683 -1.571 10.420 1.00 90.56 193 SER A N 1
ATOM 1600 C CA . SER A 1 193 ? -5.631 -2.394 9.668 1.00 90.56 193 SER A CA 1
ATOM 1601 C C . SER A 1 193 ? -6.321 -1.535 8.622 1.00 90.56 193 SER A C 1
ATOM 1603 O O . SER A 1 193 ? -6.870 -0.479 8.937 1.00 90.56 193 SER A O 1
ATOM 1605 N N . ILE A 1 194 ? -6.299 -1.994 7.372 1.00 93.00 194 ILE A N 1
ATOM 1606 C CA . ILE A 1 194 ? -6.930 -1.315 6.240 1.00 93.00 194 ILE A CA 1
ATOM 1607 C C . ILE A 1 194 ? -7.882 -2.308 5.582 1.00 93.00 194 ILE A C 1
ATOM 1609 O O . ILE A 1 194 ? -7.488 -3.407 5.203 1.00 93.00 194 ILE A O 1
ATOM 1613 N N . GLU A 1 195 ? -9.155 -1.937 5.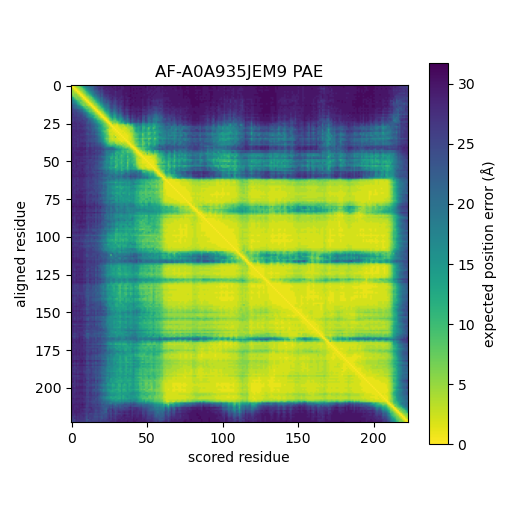461 1.00 93.50 195 GLU A N 1
ATOM 1614 C CA . GLU A 1 195 ? -10.165 -2.808 4.860 1.00 93.50 195 GLU A CA 1
ATOM 1615 C C . GLU A 1 195 ? -9.849 -3.067 3.375 1.00 93.50 195 GLU A C 1
ATOM 1617 O O . GLU A 1 195 ? -9.595 -2.132 2.611 1.00 93.50 195 GLU A O 1
ATOM 1622 N N . ASN A 1 196 ? -9.932 -4.331 2.941 1.00 95.31 196 ASN A N 1
ATOM 1623 C CA . ASN A 1 196 ? -9.715 -4.721 1.540 1.00 95.31 196 ASN A CA 1
ATOM 1624 C C . ASN A 1 196 ? -10.596 -3.930 0.561 1.00 95.31 196 ASN A C 1
ATOM 1626 O O . ASN A 1 196 ? -10.160 -3.617 -0.547 1.00 95.31 196 ASN A O 1
ATOM 1630 N N . ASP A 1 197 ? -11.806 -3.556 0.979 1.00 94.94 197 ASP A N 1
ATOM 1631 C CA . ASP A 1 197 ? -12.737 -2.756 0.181 1.00 94.94 197 ASP A CA 1
ATOM 1632 C C . ASP A 1 197 ? -12.155 -1.393 -0.210 1.00 94.94 197 ASP A C 1
ATOM 1634 O O . ASP A 1 197 ? -12.433 -0.897 -1.305 1.00 94.94 197 ASP A O 1
ATOM 1638 N N . TRP A 1 198 ? -11.300 -0.799 0.630 1.00 95.75 198 TRP A N 1
ATOM 1639 C CA . TRP A 1 198 ? -10.610 0.437 0.274 1.00 95.75 198 TRP A CA 1
ATOM 1640 C C . TRP A 1 198 ? -9.684 0.220 -0.926 1.00 95.75 198 TRP A C 1
ATOM 1642 O O . TRP A 1 198 ? -9.781 0.950 -1.913 1.00 95.75 198 TRP A O 1
ATOM 1652 N N . PHE A 1 199 ? -8.850 -0.827 -0.896 1.00 96.50 199 PHE A N 1
ATOM 1653 C CA . PHE A 1 199 ? -7.960 -1.158 -2.013 1.00 96.50 199 PHE A CA 1
ATOM 1654 C C . PHE A 1 199 ? -8.746 -1.538 -3.266 1.00 96.50 199 PHE A C 1
ATOM 1656 O O . PHE A 1 199 ? -8.414 -1.086 -4.361 1.00 96.50 199 PHE A O 1
ATOM 1663 N N . TYR A 1 200 ? -9.806 -2.338 -3.118 1.00 95.62 200 TYR A N 1
ATOM 1664 C CA . TYR A 1 200 ? -10.669 -2.722 -4.233 1.00 95.62 200 TYR A CA 1
ATOM 1665 C C . TYR A 1 200 ? -11.238 -1.491 -4.943 1.00 95.62 200 TYR A C 1
ATOM 1667 O O . TYR A 1 200 ? -11.148 -1.386 -6.170 1.00 95.62 200 TYR A O 1
ATOM 1675 N N . ASN A 1 201 ? -11.779 -0.542 -4.177 1.00 95.38 201 ASN A N 1
ATOM 1676 C CA . ASN A 1 201 ? -12.312 0.706 -4.708 1.00 95.38 201 ASN A CA 1
ATOM 1677 C C . ASN A 1 201 ? -11.206 1.559 -5.331 1.00 95.38 201 ASN A C 1
ATOM 1679 O O . ASN A 1 201 ? -11.380 2.055 -6.440 1.00 95.38 201 ASN A O 1
ATOM 1683 N N . PHE A 1 202 ? -10.050 1.677 -4.677 1.00 94.56 202 PHE A N 1
ATOM 1684 C CA . PHE A 1 202 ? -8.934 2.455 -5.206 1.00 94.56 202 PHE A CA 1
ATOM 1685 C C . PHE A 1 202 ? -8.451 1.937 -6.569 1.00 94.56 202 PHE A C 1
ATOM 1687 O O . PHE A 1 202 ? -8.248 2.720 -7.498 1.00 94.56 202 PHE A O 1
ATOM 1694 N N . PHE A 1 203 ? -8.337 0.617 -6.739 1.00 92.88 203 PHE A N 1
ATOM 1695 C CA . PHE A 1 203 ? -8.004 0.047 -8.042 1.00 92.88 203 PHE A CA 1
ATOM 1696 C C . PHE A 1 203 ? -9.150 0.201 -9.049 1.00 92.88 203 PHE A C 1
ATOM 1698 O O . PHE A 1 203 ? -8.930 0.759 -10.117 1.00 92.88 203 PHE A O 1
ATOM 1705 N N . SER A 1 204 ? -10.364 -0.252 -8.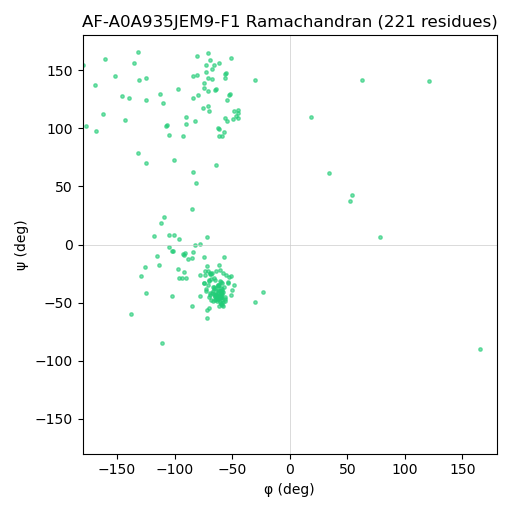730 1.00 92.31 204 SER A N 1
ATOM 1706 C CA . SER A 1 204 ? -11.463 -0.351 -9.710 1.00 92.31 204 SER A CA 1
ATOM 1707 C C . SER A 1 204 ? -12.101 0.987 -10.100 1.00 92.31 204 SER A C 1
ATOM 1709 O O . SER A 1 204 ? -12.559 1.165 -11.234 1.00 92.31 204 SER A O 1
ATOM 1711 N N . ILE A 1 205 ? -12.168 1.936 -9.165 1.00 89.69 205 ILE A N 1
ATOM 1712 C CA . ILE A 1 205 ? -12.827 3.233 -9.355 1.00 89.69 205 ILE A CA 1
ATOM 1713 C C . ILE A 1 205 ? -11.825 4.288 -9.814 1.00 89.69 205 ILE A C 1
ATOM 1715 O O . ILE A 1 205 ? -12.221 5.189 -10.553 1.00 89.69 205 ILE A O 1
ATOM 1719 N N . THR A 1 206 ? -10.555 4.142 -9.434 1.00 87.38 206 THR A N 1
ATOM 1720 C CA . THR A 1 206 ? -9.500 5.093 -9.777 1.00 87.38 206 THR A CA 1
ATOM 1721 C C . THR A 1 206 ? -8.524 4.459 -10.764 1.00 87.38 206 THR A C 1
ATOM 1723 O O . THR A 1 206 ? -8.704 4.614 -11.967 1.00 87.38 206 THR A O 1
ATOM 1726 N N . LEU A 1 207 ? -7.523 3.699 -10.311 1.00 86.81 207 LEU A N 1
ATOM 1727 C CA . LEU A 1 207 ? -6.349 3.350 -11.129 1.00 86.81 207 LEU A CA 1
ATOM 1728 C C . LEU A 1 207 ? -6.660 2.586 -12.431 1.00 86.81 207 LEU A C 1
ATOM 1730 O O . LEU A 1 207 ? -6.130 2.936 -13.482 1.00 86.81 207 LEU A O 1
ATOM 1734 N N . GLU A 1 208 ? -7.548 1.590 -12.400 1.00 87.56 208 GLU A N 1
ATOM 1735 C CA . GLU A 1 208 ? -7.920 0.767 -13.564 1.00 87.56 208 GLU A CA 1
ATOM 1736 C C . GLU A 1 208 ? -8.680 1.552 -14.637 1.00 87.56 208 GLU A C 1
ATOM 1738 O O . GLU A 1 208 ? -8.637 1.191 -15.815 1.00 87.56 208 GLU A O 1
ATOM 1743 N N . ARG A 1 209 ? -9.350 2.649 -14.261 1.00 83.62 209 ARG A N 1
ATOM 1744 C CA . ARG A 1 209 ? -10.036 3.526 -15.223 1.00 83.62 209 ARG A CA 1
ATOM 1745 C C . ARG A 1 209 ? -9.060 4.371 -16.025 1.00 83.62 209 ARG A C 1
ATOM 1747 O O . ARG A 1 209 ? -9.363 4.745 -17.157 1.00 83.62 209 ARG A O 1
ATOM 1754 N N . TYR A 1 210 ? -7.885 4.633 -15.462 1.00 74.56 210 TYR A N 1
ATOM 1755 C CA . TYR A 1 210 ? -6.790 5.309 -16.139 1.00 74.56 210 TYR A CA 1
ATOM 1756 C C . TYR A 1 210 ? -5.789 4.254 -16.594 1.00 74.56 210 TYR A C 1
ATOM 1758 O O . TYR A 1 210 ? -4.677 4.125 -16.082 1.00 74.56 210 TYR A O 1
ATOM 1766 N N . ASN A 1 211 ? -6.172 3.507 -17.632 1.00 58.69 211 ASN A N 1
ATOM 1767 C CA . ASN A 1 211 ? -5.163 2.940 -18.510 1.00 58.69 211 ASN A CA 1
ATOM 1768 C C . ASN A 1 211 ? -4.447 4.134 -19.134 1.00 58.69 211 ASN A C 1
ATOM 1770 O O . ASN A 1 211 ? -4.978 4.758 -20.049 1.00 58.69 211 ASN A O 1
ATOM 1774 N N . PHE A 1 212 ? -3.273 4.487 -18.607 1.00 56.25 212 PHE A N 1
ATOM 1775 C CA . PHE A 1 212 ? -2.377 5.480 -19.189 1.00 56.25 212 PHE A CA 1
ATOM 1776 C C . PHE A 1 212 ? -1.901 4.975 -20.555 1.00 56.25 212 PHE A C 1
ATOM 1778 O O . PHE A 1 212 ? -0.741 4.619 -20.746 1.00 56.25 212 PHE A O 1
ATOM 1785 N N . THR A 1 213 ? -2.787 4.896 -21.541 1.00 39.94 213 THR A N 1
ATOM 1786 C CA . THR A 1 213 ? -2.392 4.868 -22.932 1.00 39.94 213 THR A CA 1
ATOM 1787 C C . THR A 1 213 ? -1.686 6.189 -23.157 1.00 39.94 213 THR A C 1
ATOM 1789 O O . THR A 1 213 ? -2.322 7.217 -23.371 1.00 39.94 213 THR A O 1
ATOM 1792 N N . VAL A 1 214 ? -0.350 6.156 -23.130 1.00 38.44 214 VAL A N 1
ATOM 1793 C CA . VAL A 1 214 ? 0.412 6.982 -24.064 1.00 38.44 214 VAL A CA 1
ATOM 1794 C C . VAL A 1 214 ? -0.316 6.754 -25.375 1.00 38.44 214 VAL A C 1
ATOM 1796 O O . VAL A 1 214 ? -0.415 5.599 -25.803 1.00 38.44 214 VAL A O 1
ATOM 1799 N N . MET A 1 215 ? -0.963 7.791 -25.913 1.00 30.52 215 MET A N 1
ATOM 1800 C CA . MET A 1 215 ? -1.524 7.704 -27.248 1.00 30.52 215 MET A CA 1
ATOM 1801 C C . MET A 1 215 ? -0.428 7.059 -28.085 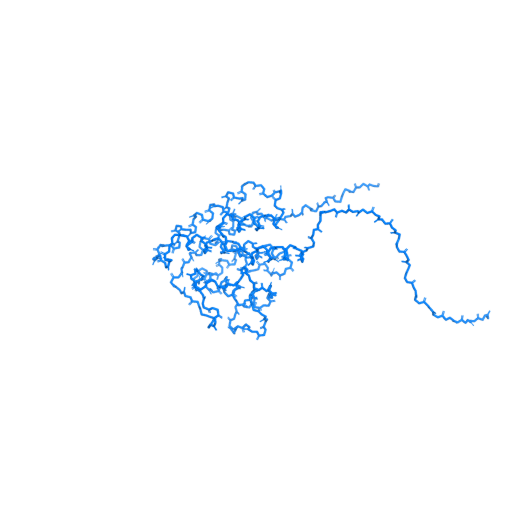1.00 30.52 215 MET A C 1
ATOM 1803 O O . MET A 1 215 ? 0.657 7.624 -28.212 1.00 30.52 215 MET A O 1
ATOM 1807 N N . LYS A 1 216 ? -0.680 5.851 -28.611 1.00 32.03 216 LYS A N 1
ATOM 1808 C CA . LYS A 1 216 ? -0.028 5.457 -29.853 1.00 32.03 216 LYS A CA 1
ATOM 1809 C C . LYS A 1 216 ? -0.294 6.664 -30.725 1.00 32.03 216 LYS A C 1
ATOM 1811 O O . LYS A 1 216 ? -1.460 6.906 -31.038 1.00 32.03 216 LYS A O 1
ATOM 1816 N N . THR A 1 217 ? 0.728 7.470 -31.003 1.00 30.98 217 THR A N 1
ATOM 1817 C CA . THR A 1 217 ? 0.659 8.433 -32.087 1.00 30.98 217 THR A CA 1
ATOM 1818 C C . THR A 1 217 ? 0.097 7.607 -33.213 1.00 30.98 217 THR A C 1
ATOM 1820 O O . THR A 1 217 ? 0.695 6.595 -33.594 1.00 30.98 217 THR A O 1
ATOM 1823 N N . ALA A 1 218 ? -1.146 7.914 -33.590 1.00 35.00 218 ALA A N 1
ATOM 1824 C CA . ALA A 1 218 ? -1.771 7.282 -34.718 1.00 35.00 218 ALA A CA 1
ATOM 1825 C C . ALA A 1 218 ? -0.713 7.399 -35.800 1.00 35.00 218 ALA A C 1
ATOM 1827 O O . ALA A 1 218 ? -0.279 8.511 -36.111 1.00 35.00 218 ALA A O 1
ATOM 1828 N N . ALA A 1 219 ? -0.195 6.255 -36.246 1.00 39.09 219 ALA A N 1
ATOM 1829 C CA . ALA A 1 219 ? 0.588 6.212 -37.450 1.00 39.09 219 ALA A CA 1
ATOM 1830 C C . ALA A 1 219 ? -0.365 6.790 -38.486 1.00 39.09 219 ALA A C 1
ATOM 1832 O O . ALA A 1 219 ? -1.297 6.113 -38.930 1.00 39.09 219 ALA A O 1
ATOM 1833 N N . ALA A 1 220 ? -0.213 8.090 -38.741 1.00 36.62 220 ALA A N 1
ATOM 1834 C CA . ALA A 1 220 ? -0.838 8.769 -39.837 1.00 36.62 220 ALA A CA 1
ATOM 1835 C C . ALA A 1 220 ? -0.260 8.048 -41.040 1.00 36.62 220 ALA A C 1
ATOM 1837 O O . ALA A 1 220 ? 0.861 8.289 -41.475 1.00 36.62 220 ALA A O 1
ATOM 1838 N N . THR A 1 221 ? -1.017 7.045 -41.466 1.00 41.88 221 THR A N 1
ATOM 1839 C CA . THR A 1 221 ? -0.910 6.436 -42.768 1.00 41.88 221 THR A CA 1
ATOM 1840 C C . THR A 1 221 ? -1.144 7.587 -43.726 1.00 41.88 221 THR A C 1
ATOM 1842 O O . THR A 1 221 ? -2.284 7.959 -43.997 1.00 41.88 221 THR A O 1
ATOM 1845 N N . LEU A 1 222 ? -0.062 8.212 -44.164 1.00 34.22 222 LEU A N 1
ATOM 1846 C CA . LEU A 1 222 ? -0.066 9.015 -45.363 1.00 34.22 222 LEU A CA 1
ATOM 1847 C C . LEU A 1 222 ? 0.754 8.245 -46.387 1.00 34.22 222 LEU A C 1
ATOM 1849 O O . LEU A 1 222 ? 1.870 7.803 -46.123 1.00 34.22 222 LEU A O 1
ATOM 1853 N N . ARG A 1 223 ? 0.028 7.979 -47.467 1.00 36.25 223 ARG A N 1
ATOM 1854 C CA . ARG A 1 223 ? 0.342 7.172 -48.638 1.00 36.25 223 ARG A CA 1
ATOM 1855 C C . ARG A 1 223 ? 1.587 7.653 -49.364 1.00 36.25 223 ARG A C 1
ATOM 1857 O O . ARG A 1 223 ? 1.845 8.875 -49.314 1.00 36.25 223 ARG A O 1
#

Mean predicted aligned error: 13.24 Å

Secondary structure (DSSP, 8-state):
----------------------S---HHHHHHHHHHHHHH----HHHHHHHHHHHTT-TTS-HHHHHHHHHHHHHHHHHTTTT----SSHHHHHHHHHHHHHHHHHHHHHTTTTS-TTSSSHHHHHTTTTS-HIIIIIHHIIIIIITS-GGGPPTT--TTTTTSPP--SSTTSPPTTTS-EETTTTEE-TT----HHHHHHIIIIIGGG--------------